Protein AF-A0A959FZQ8-F1 (afdb_monomer)

Secondary structure (DSSP, 8-state):
-HHHHHHHHHHHHHHHHTT-HHHHHHHHHHHHHHHTTS-TT-HHHHHHHHHHHHHHHHHHHHHHHHHHHHHHHHHHHHSSS---HHHHHHHHHHHHHHHHHHHHHHHHHHHSSSSS-HHHHHHHHHHHHHHHHHHHHHTTSSS-HHHHHHHHHHHHHHHHHHHHHHHHH-S-HHHHHHHHHHHHHHHHHHHHHHHHHTT--EEEEEEESGGG-EEEE-HHHHHTT--EEEESSTTSSEE--S--TTS-SS-EEEEEETTEEEEEESSS-EETTEEPPBT-EEE--TT-EEESSTT---EEEEEE----

Mean predicted aligned error: 11.28 Å

Sequence (308 aa):
GMLGGFIAWVLFAFFKFLDFQWYQDLLANIYNTRATAVIASASDQVQQLAKTLADETLLGVAFGTGISLTLSWMEERTQPRQLSWGRILLRTFMGLVISLIVFTIGFNLQYVGLLPNVFLSGLVTWLLFGIGIGFVLSFNSSIGFSRALLGGVIASVVGFCIYMLISSISLNFGLAKLISFIVLGGILGAILNTVVSSLEDFELEYISPVEFRGTNRISKWLRAGLEIFIGRQPGSTVYVKWEDEHVAPQHAKLSYVSGVVYIEALEETLIHNKMLPIGKKIALRDGDMIQLGRFSNTRMKYVERRKS

pLDDT: mean 82.6, std 11.42, range [36.53, 96.19]

Nearest PDB structures (foldseek):
  8oyy-assembly2_B  TM=3.346E-01  e=5.853E-01  synthetic construct
  7tut-assembly1_6  TM=2.984E-01  e=4.689E+00  Canis lupus
  3rqe-assembly1_A  TM=2.949E-01  e=7.889E+00  Homo sapiens

Structure (mmCIF, N/CA/C/O backbone):
data_AF-A0A959FZQ8-F1
#
_entry.id   AF-A0A959FZQ8-F1
#
loop_
_atom_site.group_PDB
_atom_site.id
_atom_site.type_symbol
_atom_site.label_atom_id
_atom_site.label_alt_id
_atom_site.label_comp_id
_atom_site.label_asym_id
_atom_site.label_entity_id
_atom_site.label_seq_id
_atom_site.pdbx_PDB_ins_code
_atom_site.Cartn_x
_atom_site.Cartn_y
_atom_site.Cartn_z
_atom_site.occupancy
_atom_site.B_iso_or_equiv
_atom_site.auth_seq_id
_atom_site.auth_comp_id
_atom_site.auth_asym_id
_atom_site.auth_atom_id
_atom_site.pdbx_PDB_model_num
ATOM 1 N N . GLY A 1 1 ? 5.263 5.944 1.477 1.00 82.19 1 GLY A N 1
ATOM 2 C CA . GLY A 1 1 ? 5.185 6.703 0.219 1.00 82.19 1 GLY A CA 1
ATOM 3 C C . GLY A 1 1 ? 6.550 7.178 -0.234 1.00 82.19 1 GLY A C 1
ATOM 4 O O . GLY A 1 1 ? 7.255 6.409 -0.871 1.00 82.19 1 GLY A O 1
ATOM 5 N N . MET A 1 2 ? 6.953 8.398 0.138 1.00 87.00 2 MET A N 1
ATOM 6 C CA . MET A 1 2 ? 8.245 8.995 -0.262 1.00 87.00 2 MET A CA 1
ATOM 7 C C . MET A 1 2 ? 9.453 8.107 0.067 1.00 87.00 2 MET A C 1
ATOM 9 O O . MET A 1 2 ? 10.302 7.894 -0.790 1.00 87.00 2 MET A O 1
ATOM 13 N N . LEU A 1 3 ? 9.477 7.507 1.266 1.00 89.88 3 LEU A N 1
ATOM 14 C CA . LEU A 1 3 ? 10.509 6.537 1.660 1.00 89.88 3 LEU A CA 1
ATOM 15 C C . LEU A 1 3 ? 10.601 5.348 0.687 1.00 89.88 3 LEU A C 1
ATOM 17 O O . LEU A 1 3 ? 11.690 4.874 0.397 1.00 89.88 3 LEU A O 1
ATOM 21 N N . GLY A 1 4 ? 9.468 4.888 0.151 1.00 89.25 4 GLY A N 1
ATOM 22 C CA . GLY A 1 4 ? 9.422 3.807 -0.835 1.00 89.25 4 GLY A CA 1
ATOM 23 C C . GLY A 1 4 ? 10.015 4.211 -2.176 1.00 89.25 4 GLY A C 1
ATOM 24 O O . GLY A 1 4 ? 10.756 3.432 -2.764 1.00 89.25 4 GLY A O 1
ATOM 25 N N . GLY A 1 5 ? 9.746 5.443 -2.619 1.00 87.38 5 GLY A N 1
ATOM 26 C CA . GLY A 1 5 ? 10.383 6.027 -3.802 1.00 87.38 5 GLY A CA 1
ATOM 27 C C . GLY A 1 5 ? 11.893 6.205 -3.626 1.00 87.38 5 GLY A C 1
ATOM 28 O O . GLY A 1 5 ? 12.658 5.910 -4.539 1.00 87.38 5 GLY A O 1
ATOM 29 N N . PHE A 1 6 ? 12.336 6.605 -2.430 1.00 89.00 6 PHE A N 1
ATOM 30 C CA . PHE A 1 6 ? 13.758 6.685 -2.094 1.00 89.00 6 PHE A CA 1
ATOM 31 C C . PHE A 1 6 ? 14.433 5.305 -2.095 1.00 89.00 6 PHE A C 1
ATOM 33 O O . PHE A 1 6 ? 15.464 5.134 -2.737 1.00 89.00 6 PHE A O 1
ATOM 40 N N . ILE A 1 7 ? 13.832 4.297 -1.451 1.00 91.62 7 ILE A N 1
ATOM 41 C CA . ILE A 1 7 ? 14.343 2.914 -1.462 1.00 91.62 7 ILE A CA 1
ATOM 42 C C . ILE A 1 7 ? 14.391 2.359 -2.888 1.00 91.62 7 ILE A C 1
ATOM 44 O O . ILE A 1 7 ? 15.380 1.735 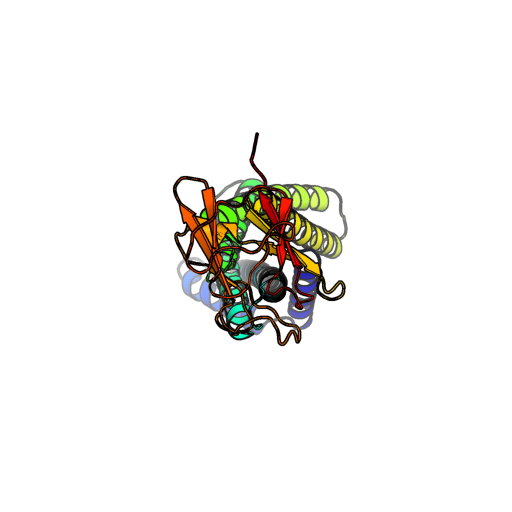-3.259 1.00 91.62 7 ILE A O 1
ATOM 48 N N . ALA A 1 8 ? 13.363 2.615 -3.703 1.00 90.00 8 ALA A N 1
ATOM 49 C CA . ALA A 1 8 ? 13.361 2.237 -5.114 1.00 90.00 8 ALA A CA 1
ATOM 50 C C . ALA A 1 8 ? 14.535 2.875 -5.871 1.00 90.00 8 ALA A C 1
ATOM 52 O O . ALA A 1 8 ? 15.220 2.198 -6.632 1.00 90.00 8 ALA A O 1
ATOM 53 N N . TRP A 1 9 ? 14.826 4.154 -5.626 1.00 87.19 9 TRP A N 1
ATOM 54 C CA . TRP A 1 9 ? 15.989 4.802 -6.226 1.00 87.19 9 TRP A CA 1
ATOM 55 C C . TRP A 1 9 ? 17.315 4.180 -5.766 1.00 87.19 9 TRP A C 1
ATOM 57 O O . TRP A 1 9 ? 18.160 3.896 -6.609 1.00 87.19 9 TRP A O 1
ATOM 67 N N . VAL A 1 10 ? 17.488 3.918 -4.464 1.00 89.94 10 VAL A N 1
ATOM 68 C CA . VAL A 1 10 ? 18.701 3.268 -3.931 1.00 89.94 10 VAL A CA 1
ATOM 69 C C . VAL A 1 10 ? 18.897 1.887 -4.559 1.00 89.94 10 VAL A C 1
ATOM 71 O O . VAL A 1 10 ? 19.999 1.567 -4.996 1.00 89.94 10 VAL A O 1
ATOM 74 N N . LEU A 1 11 ? 17.828 1.092 -4.664 1.00 91.12 11 LEU A N 1
ATOM 75 C CA . LEU A 1 11 ? 17.859 -0.217 -5.322 1.00 91.12 11 LEU A CA 1
ATOM 76 C C . LEU A 1 11 ? 18.252 -0.098 -6.797 1.00 91.12 11 LEU A C 1
ATOM 78 O O . LEU A 1 11 ? 19.107 -0.842 -7.264 1.00 91.12 11 LEU A O 1
ATOM 82 N N . PHE A 1 12 ? 17.680 0.863 -7.525 1.00 88.19 12 PHE A N 1
ATOM 83 C CA . PHE A 1 12 ? 18.026 1.086 -8.926 1.00 88.19 12 PHE A CA 1
ATOM 84 C C . PHE A 1 12 ? 19.481 1.547 -9.105 1.00 88.19 12 PHE A C 1
ATOM 86 O O . PHE A 1 12 ? 20.179 1.052 -9.987 1.00 88.19 12 PHE A O 1
ATOM 93 N N . ALA A 1 13 ? 19.964 2.457 -8.255 1.00 86.94 13 ALA A N 1
ATOM 94 C CA . ALA A 1 13 ? 21.355 2.902 -8.263 1.00 86.94 13 ALA A CA 1
ATOM 95 C C . ALA A 1 13 ? 22.315 1.741 -7.967 1.00 86.94 13 ALA A C 1
ATOM 97 O O . ALA A 1 13 ? 23.339 1.601 -8.632 1.00 86.94 13 ALA A O 1
ATOM 98 N N . PHE A 1 14 ? 21.948 0.866 -7.029 1.00 89.88 14 PHE A N 1
ATOM 99 C CA . PHE A 1 14 ? 22.689 -0.355 -6.738 1.00 89.88 14 PHE A CA 1
ATOM 100 C C . PHE A 1 14 ? 22.703 -1.317 -7.935 1.00 89.88 14 PHE A C 1
ATOM 102 O O . PHE A 1 14 ? 23.758 -1.840 -8.285 1.00 89.88 14 PHE A O 1
ATOM 109 N N . PHE A 1 15 ? 21.571 -1.491 -8.629 1.00 88.56 15 PHE A N 1
ATOM 110 C CA . PHE A 1 15 ? 21.523 -2.287 -9.858 1.00 88.56 15 PHE A CA 1
ATOM 111 C C . PHE A 1 15 ? 22.406 -1.718 -10.967 1.00 88.56 15 PHE A C 1
ATOM 113 O O . PHE A 1 15 ? 23.077 -2.466 -11.670 1.00 88.56 15 PHE A O 1
ATOM 120 N N . LYS A 1 16 ? 22.461 -0.393 -11.098 1.00 84.25 16 LYS A N 1
ATOM 121 C CA . LYS A 1 16 ? 23.367 0.267 -12.040 1.00 84.25 16 LYS A CA 1
ATOM 122 C C . LYS A 1 16 ? 24.835 0.115 -11.658 1.00 84.25 16 LYS A C 1
ATOM 124 O O . LYS A 1 16 ? 25.660 -0.064 -12.544 1.00 84.25 16 LYS A O 1
ATOM 129 N N . PHE A 1 17 ? 25.151 0.168 -10.368 1.00 87.00 17 PHE A N 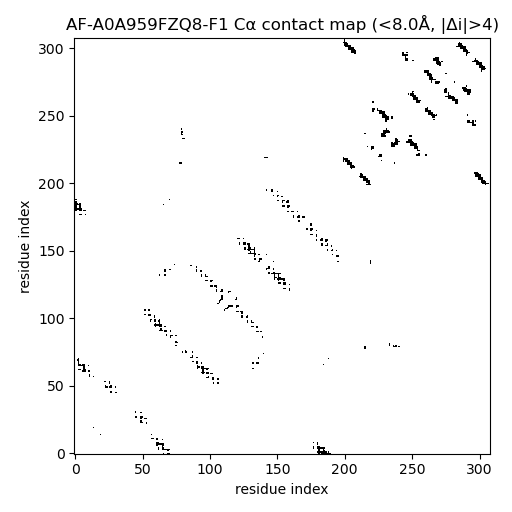1
ATOM 130 C CA . PHE A 1 17 ? 26.516 0.007 -9.875 1.00 87.00 17 PHE A CA 1
ATOM 131 C C . PHE A 1 17 ? 27.063 -1.406 -10.106 1.00 87.00 17 PHE A C 1
ATOM 133 O O . PHE A 1 17 ? 28.219 -1.557 -10.481 1.00 87.00 17 PHE A O 1
ATOM 140 N N . LEU A 1 18 ? 26.233 -2.432 -9.908 1.00 86.50 18 LEU A N 1
ATOM 141 C CA . LEU A 1 18 ? 26.630 -3.826 -10.112 1.00 86.50 18 LEU A CA 1
ATOM 142 C C . LEU A 1 18 ? 26.755 -4.234 -11.584 1.00 86.50 18 LEU A C 1
ATOM 144 O O . LEU A 1 18 ? 27.206 -5.347 -11.828 1.00 86.50 18 LEU A O 1
ATOM 148 N N . ASP A 1 19 ? 26.326 -3.375 -12.519 1.00 82.44 19 ASP A N 1
ATOM 149 C CA . ASP A 1 19 ? 26.294 -3.618 -13.965 1.00 82.44 19 ASP A CA 1
ATOM 150 C C . ASP A 1 19 ? 25.857 -5.055 -14.293 1.00 82.44 19 ASP A C 1
ATOM 152 O O . ASP A 1 19 ? 26.683 -5.910 -14.595 1.00 82.44 19 ASP A O 1
ATOM 156 N N . PHE A 1 20 ? 24.552 -5.342 -14.156 1.00 82.31 20 PHE A N 1
ATOM 157 C CA . PHE A 1 20 ? 23.935 -6.666 -14.355 1.00 82.31 20 PHE A CA 1
ATOM 158 C C . PHE A 1 20 ? 24.068 -7.174 -15.814 1.00 82.31 20 PHE A C 1
ATOM 160 O O . PHE A 1 20 ? 23.071 -7.397 -16.504 1.00 82.31 20 PHE A O 1
ATOM 167 N N . GLN A 1 21 ? 25.296 -7.374 -16.294 1.00 81.94 21 GLN A N 1
ATOM 168 C CA . GLN A 1 21 ? 25.637 -7.804 -17.649 1.00 81.94 21 GLN A CA 1
ATOM 169 C C . GLN A 1 21 ? 25.000 -9.151 -17.961 1.00 81.94 21 GLN A C 1
ATOM 171 O O . GLN A 1 21 ? 24.337 -9.283 -18.978 1.00 81.94 21 GLN A O 1
ATOM 176 N N . TRP A 1 22 ? 25.036 -10.096 -17.017 1.00 85.00 22 TRP A N 1
ATOM 177 C CA . TRP A 1 22 ? 24.377 -11.396 -17.172 1.00 85.00 22 TRP A CA 1
ATOM 178 C C . TRP A 1 22 ? 22.877 -11.280 -17.495 1.00 85.00 22 TRP A C 1
ATOM 180 O O . TRP A 1 22 ? 22.332 -12.111 -18.219 1.00 85.00 22 TRP A O 1
ATOM 190 N N . TYR A 1 23 ? 22.193 -10.260 -16.966 1.00 85.88 23 TYR A N 1
ATOM 191 C CA . TYR A 1 23 ? 20.770 -10.034 -17.217 1.00 85.88 23 TYR A CA 1
ATOM 192 C C . TYR A 1 23 ? 20.547 -9.384 -18.586 1.00 85.88 23 TYR A C 1
ATOM 194 O O . TYR A 1 23 ? 19.624 -9.766 -19.307 1.00 85.88 23 TYR A O 1
ATOM 202 N N . GLN A 1 24 ? 21.423 -8.451 -18.972 1.00 81.81 24 GLN A N 1
ATOM 203 C CA . GLN A 1 24 ? 21.439 -7.867 -20.316 1.00 81.81 24 GLN A CA 1
ATOM 204 C C . GLN A 1 24 ? 21.694 -8.948 -21.378 1.00 81.81 24 GLN A C 1
ATOM 206 O O . GLN A 1 24 ? 20.947 -9.026 -22.350 1.00 81.81 24 GLN A O 1
ATOM 211 N N . ASP A 1 25 ? 22.667 -9.831 -21.148 1.00 82.50 25 ASP A N 1
ATOM 212 C CA . ASP A 1 25 ? 23.019 -10.947 -22.030 1.00 82.50 25 ASP A CA 1
ATOM 213 C C . ASP A 1 25 ? 21.886 -11.970 -22.130 1.00 82.50 25 ASP A C 1
ATOM 215 O O . ASP A 1 25 ? 21.559 -12.444 -23.218 1.00 82.50 25 ASP A O 1
ATOM 219 N N . LEU A 1 26 ? 21.231 -12.287 -21.009 1.00 85.12 26 LEU A N 1
ATOM 220 C CA . LEU A 1 26 ? 20.060 -13.161 -20.993 1.00 85.12 26 LEU A CA 1
ATOM 221 C C . LEU A 1 26 ? 18.935 -12.589 -21.863 1.00 85.12 26 LEU A C 1
ATOM 223 O O . LEU A 1 26 ? 18.374 -13.307 -22.693 1.00 85.12 26 LEU A O 1
ATOM 227 N N . LEU A 1 27 ? 18.616 -11.301 -21.710 1.00 83.75 27 LEU A N 1
ATOM 228 C CA . LEU A 1 27 ? 17.590 -10.644 -22.519 1.00 83.75 27 LEU A CA 1
ATOM 229 C C . LEU A 1 27 ? 18.003 -10.557 -23.993 1.00 83.75 27 LEU A C 1
ATOM 231 O O . LEU A 1 27 ? 17.189 -10.857 -24.868 1.00 83.75 27 LEU A O 1
ATOM 235 N N . ALA A 1 28 ? 19.264 -10.225 -24.276 1.00 78.31 28 ALA A N 1
ATOM 236 C CA . ALA A 1 28 ? 19.806 -10.205 -25.631 1.00 78.31 28 ALA A CA 1
ATOM 237 C C . ALA A 1 28 ? 19.686 -11.580 -26.296 1.00 78.31 28 ALA A C 1
ATOM 239 O O . ALA A 1 28 ? 19.254 -11.668 -27.441 1.00 78.31 28 ALA A O 1
ATOM 240 N N . ASN A 1 29 ? 19.969 -12.663 -25.570 1.00 79.75 29 ASN A N 1
ATOM 241 C CA . ASN A 1 29 ? 19.821 -14.029 -26.066 1.00 79.75 29 ASN A CA 1
ATOM 242 C C . ASN A 1 29 ? 18.358 -14.390 -26.360 1.00 79.75 29 ASN A C 1
ATOM 244 O O . ASN A 1 29 ? 18.081 -15.000 -27.394 1.00 79.75 29 ASN A O 1
ATOM 248 N N . ILE A 1 30 ? 17.406 -13.977 -25.516 1.00 78.50 30 ILE A N 1
ATOM 249 C CA . ILE A 1 30 ? 15.969 -14.196 -25.761 1.00 78.50 30 ILE A CA 1
ATOM 250 C C . ILE A 1 30 ? 15.515 -13.487 -27.045 1.00 78.50 30 ILE A C 1
ATOM 252 O O . ILE A 1 30 ? 14.778 -14.075 -27.841 1.00 78.50 30 ILE A O 1
ATOM 256 N N . TYR A 1 31 ? 15.960 -12.248 -27.271 1.00 70.12 31 TYR A N 1
ATOM 257 C CA . TYR A 1 31 ? 15.605 -11.493 -28.476 1.00 70.12 31 TYR A CA 1
ATOM 258 C C . TYR A 1 31 ? 16.357 -11.980 -29.720 1.00 70.12 31 TYR A C 1
ATOM 260 O O . TYR A 1 31 ? 15.731 -12.134 -30.765 1.00 70.12 31 TYR A O 1
ATOM 268 N N . ASN A 1 32 ? 17.643 -12.326 -29.614 1.00 65.69 32 ASN A N 1
ATOM 269 C CA . ASN A 1 32 ? 18.431 -12.903 -30.709 1.00 65.69 32 ASN A CA 1
ATOM 270 C C . ASN A 1 32 ? 17.869 -14.253 -31.175 1.00 65.69 32 ASN A C 1
ATOM 272 O O . ASN A 1 32 ? 17.774 -14.494 -32.374 1.00 65.69 32 ASN A O 1
ATOM 276 N N . THR A 1 33 ? 17.413 -15.102 -30.247 1.00 60.31 33 THR A N 1
ATOM 277 C CA . THR A 1 33 ? 16.770 -16.389 -30.581 1.00 60.31 33 THR A CA 1
ATOM 278 C C . THR A 1 33 ? 15.454 -16.196 -31.345 1.00 60.31 33 THR A C 1
ATOM 280 O O . THR A 1 33 ? 15.044 -17.076 -32.096 1.00 60.31 33 THR A O 1
ATOM 283 N N . ARG A 1 34 ? 14.787 -15.043 -31.187 1.00 55.22 34 ARG A N 1
ATOM 284 C CA . ARG A 1 34 ? 13.595 -14.664 -31.967 1.00 55.22 34 ARG A CA 1
ATOM 285 C C . ARG A 1 34 ? 13.936 -13.898 -33.254 1.00 55.22 34 ARG A C 1
ATOM 287 O O . ARG A 1 34 ? 13.130 -13.897 -34.179 1.00 55.22 34 ARG A O 1
ATOM 294 N N . ALA A 1 35 ? 15.109 -13.267 -33.322 1.00 51.03 35 ALA A N 1
ATOM 295 C CA . ALA A 1 35 ? 15.584 -12.466 -34.452 1.00 51.03 35 ALA A CA 1
ATOM 296 C C . ALA A 1 35 ? 16.317 -13.279 -35.538 1.00 51.03 35 ALA A C 1
ATOM 298 O O . ALA A 1 35 ? 16.580 -12.751 -36.617 1.00 51.03 35 ALA A O 1
ATOM 299 N N . THR A 1 36 ? 16.565 -14.578 -35.330 1.00 46.75 36 THR A N 1
ATOM 300 C CA . THR A 1 36 ? 17.115 -15.503 -36.346 1.00 46.75 36 THR A CA 1
ATOM 301 C C . THR A 1 36 ? 16.218 -15.720 -37.574 1.00 46.75 36 THR A C 1
ATOM 303 O O . THR A 1 36 ? 16.573 -16.498 -38.454 1.00 46.75 36 THR A O 1
ATOM 306 N N . ALA A 1 37 ? 15.104 -14.993 -37.701 1.00 46.84 37 ALA A N 1
ATOM 307 C CA . ALA A 1 37 ? 14.311 -14.943 -38.925 1.00 46.84 37 ALA A CA 1
ATOM 308 C C . ALA A 1 37 ? 14.608 -13.729 -39.837 1.00 46.84 37 ALA A C 1
ATOM 310 O O . ALA A 1 37 ? 14.229 -13.786 -41.004 1.00 46.84 37 ALA A O 1
ATOM 311 N N . VAL A 1 38 ? 15.253 -12.637 -39.380 1.00 47.97 38 VAL A N 1
ATOM 312 C CA . VAL A 1 38 ? 15.344 -11.397 -40.192 1.00 47.97 38 VAL A CA 1
ATOM 313 C C . VAL A 1 38 ? 16.628 -10.571 -39.937 1.00 47.97 38 VAL A C 1
ATOM 315 O O . VAL A 1 38 ? 16.577 -9.496 -39.371 1.00 47.97 38 VAL A O 1
ATOM 318 N N . ILE A 1 39 ? 17.759 -10.973 -40.531 1.00 47.53 39 ILE A N 1
ATOM 319 C CA . ILE A 1 39 ? 18.908 -10.096 -40.891 1.00 47.53 39 ILE A CA 1
ATOM 320 C C . ILE A 1 39 ? 20.048 -9.948 -39.847 1.00 47.53 39 ILE A C 1
ATOM 322 O O . ILE A 1 39 ? 19.925 -9.360 -38.776 1.00 47.53 39 ILE A O 1
ATOM 326 N N . ALA A 1 40 ? 21.240 -10.395 -40.264 1.00 47.09 40 ALA A N 1
ATOM 327 C CA . ALA A 1 40 ? 22.528 -10.370 -39.558 1.00 47.09 40 ALA A CA 1
ATOM 328 C C . ALA A 1 40 ? 23.225 -8.986 -39.475 1.00 47.09 40 ALA A C 1
ATOM 330 O O . ALA A 1 40 ? 24.387 -8.908 -39.093 1.00 47.09 40 ALA A O 1
ATOM 331 N N . SER A 1 41 ? 22.536 -7.890 -39.808 1.00 47.53 41 SER A N 1
ATOM 332 C CA . SER A 1 41 ? 23.045 -6.508 -39.702 1.00 47.53 41 SER A CA 1
ATOM 333 C C . SER A 1 41 ? 22.450 -5.731 -38.517 1.00 47.53 41 SER A C 1
ATOM 335 O O . SER A 1 41 ? 22.616 -4.518 -38.433 1.00 47.53 41 SER A O 1
ATOM 337 N N . ALA A 1 42 ? 21.737 -6.416 -37.616 1.00 55.38 42 ALA A N 1
ATOM 338 C CA . ALA A 1 42 ? 21.010 -5.825 -36.492 1.00 55.38 42 ALA A CA 1
ATOM 339 C C . ALA A 1 42 ? 21.677 -6.039 -35.115 1.00 55.38 42 ALA A C 1
ATOM 341 O O . ALA A 1 42 ? 21.087 -5.658 -34.106 1.00 55.38 42 ALA A O 1
ATOM 342 N N . SER A 1 43 ? 22.881 -6.627 -35.030 1.00 60.34 43 SER A N 1
ATOM 343 C CA . SER A 1 43 ? 23.506 -7.012 -33.745 1.00 60.34 43 SER A CA 1
ATOM 344 C C . SER A 1 43 ? 23.612 -5.855 -32.747 1.00 60.34 43 SER A C 1
ATOM 346 O O . SER A 1 43 ? 23.251 -6.015 -31.581 1.00 60.34 43 SER A O 1
ATOM 348 N N . ASP A 1 44 ? 24.028 -4.677 -33.214 1.00 67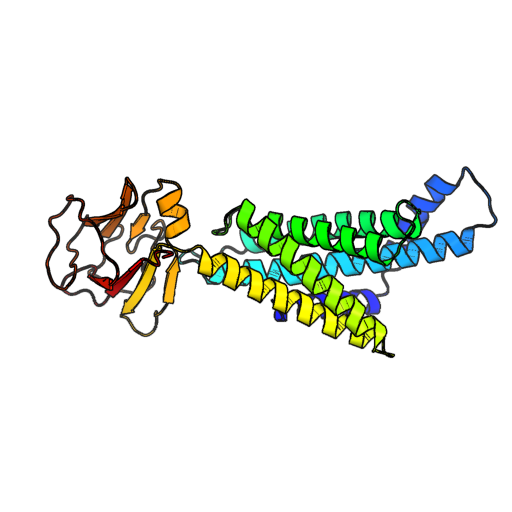.25 44 ASP A N 1
ATOM 349 C CA . ASP A 1 44 ? 24.248 -3.505 -32.359 1.00 67.25 44 ASP A CA 1
ATOM 350 C C . ASP A 1 44 ? 22.923 -2.878 -31.906 1.00 67.25 44 ASP A C 1
ATOM 352 O O . ASP A 1 44 ? 22.782 -2.453 -30.759 1.00 67.25 44 ASP A O 1
ATOM 356 N N . GLN A 1 45 ? 21.910 -2.877 -32.779 1.00 71.50 45 GLN A N 1
ATOM 357 C CA . GLN A 1 45 ? 20.561 -2.419 -32.436 1.00 71.50 45 GLN A CA 1
ATOM 358 C C . GLN A 1 45 ? 19.883 -3.368 -31.443 1.00 71.50 45 GLN A C 1
ATOM 360 O O . GLN A 1 45 ? 19.239 -2.908 -30.500 1.00 71.50 45 GLN A O 1
ATOM 365 N N . VAL A 1 46 ? 20.062 -4.684 -31.602 1.00 72.19 46 VAL A N 1
ATOM 366 C CA . VAL A 1 46 ? 19.524 -5.680 -30.666 1.00 72.19 46 VAL A CA 1
ATOM 367 C C . VAL A 1 46 ? 20.197 -5.564 -29.299 1.00 72.19 46 VAL A C 1
ATOM 369 O O . VAL A 1 46 ? 19.502 -5.611 -28.286 1.00 72.19 46 VAL A O 1
ATOM 372 N N . GLN A 1 47 ? 21.511 -5.329 -29.243 1.00 74.31 47 GLN A N 1
ATOM 373 C CA . GLN A 1 47 ? 22.206 -5.071 -27.976 1.00 74.31 47 GLN A CA 1
ATOM 374 C C . GLN A 1 47 ? 21.727 -3.783 -27.296 1.00 74.31 47 GLN A C 1
ATOM 376 O O . GLN A 1 47 ? 21.491 -3.781 -26.086 1.00 74.31 47 GLN A O 1
ATOM 381 N N . GLN A 1 48 ? 21.525 -2.698 -28.050 1.00 79.38 48 GLN A N 1
ATOM 382 C CA . GLN A 1 48 ? 20.980 -1.455 -27.494 1.00 79.38 48 GLN A CA 1
ATOM 383 C C . GLN A 1 48 ? 19.558 -1.648 -26.950 1.00 79.38 48 GLN A C 1
ATOM 385 O O . GLN A 1 48 ? 19.277 -1.235 -25.827 1.00 79.38 48 GLN A O 1
ATOM 390 N N . LEU A 1 49 ? 18.685 -2.338 -27.690 1.00 81.44 49 LEU A N 1
ATOM 391 C CA . LEU A 1 49 ? 17.325 -2.654 -27.245 1.00 81.44 49 LEU A CA 1
ATOM 392 C C . LEU A 1 49 ? 17.315 -3.560 -26.009 1.00 81.44 49 LEU A C 1
ATOM 394 O O . LEU A 1 49 ? 16.551 -3.307 -25.079 1.00 81.44 49 LEU A O 1
ATOM 398 N N . ALA A 1 50 ? 18.178 -4.578 -25.964 1.00 82.00 50 ALA A N 1
ATOM 399 C CA . ALA A 1 50 ? 18.312 -5.465 -24.811 1.00 82.00 50 ALA A CA 1
ATOM 400 C C . ALA A 1 50 ? 18.777 -4.704 -23.563 1.00 82.00 50 ALA A C 1
ATOM 402 O O . ALA A 1 50 ? 18.223 -4.897 -22.481 1.00 82.00 50 ALA A O 1
ATOM 403 N N . LYS A 1 51 ? 19.732 -3.779 -23.718 1.00 83.69 51 LYS A N 1
ATOM 404 C CA . LYS A 1 51 ? 20.187 -2.902 -22.636 1.00 83.69 51 LYS A CA 1
ATOM 405 C C . LYS A 1 51 ? 19.079 -1.968 -22.151 1.00 83.69 51 LYS A C 1
ATOM 407 O O . LYS A 1 51 ? 18.883 -1.832 -20.946 1.00 83.69 51 LYS A O 1
ATOM 412 N N . THR A 1 52 ? 18.318 -1.360 -23.061 1.00 85.06 52 THR A N 1
ATOM 413 C CA . THR A 1 52 ? 17.172 -0.516 -22.693 1.00 85.06 52 THR A CA 1
ATOM 414 C C . THR A 1 52 ? 16.087 -1.321 -21.978 1.00 85.06 52 THR A C 1
ATOM 416 O O . THR A 1 52 ? 15.577 -0.875 -20.954 1.00 85.06 52 THR A O 1
ATOM 419 N N . LEU A 1 53 ? 15.768 -2.528 -22.449 1.00 88.00 53 LEU A N 1
ATOM 420 C CA . LEU A 1 53 ? 14.814 -3.410 -21.777 1.00 88.00 53 LEU A CA 1
ATOM 421 C C . LEU A 1 53 ? 15.301 -3.818 -20.381 1.00 88.00 53 LEU A C 1
ATOM 423 O O . LEU A 1 53 ? 14.516 -3.819 -19.430 1.00 88.00 53 LEU A O 1
ATOM 427 N N . ALA A 1 54 ? 16.584 -4.155 -20.244 1.00 88.06 54 ALA A N 1
ATOM 428 C CA . ALA A 1 54 ? 17.181 -4.474 -18.954 1.00 88.06 54 ALA A CA 1
ATOM 429 C C . ALA A 1 54 ? 17.042 -3.291 -17.987 1.00 88.06 54 ALA A C 1
ATOM 431 O O . ALA A 1 54 ? 16.595 -3.463 -16.856 1.00 88.06 54 ALA A O 1
ATOM 432 N N . ASP A 1 55 ? 17.339 -2.080 -18.455 1.00 86.88 55 ASP A N 1
ATOM 433 C CA . ASP A 1 55 ? 17.234 -0.859 -17.663 1.00 86.88 55 ASP A CA 1
ATOM 434 C C . ASP A 1 55 ? 15.799 -0.558 -17.218 1.00 86.88 55 ASP A C 1
ATOM 436 O O . ASP A 1 55 ? 15.577 -0.259 -16.044 1.00 86.88 55 ASP A O 1
ATOM 440 N N . GLU A 1 56 ? 14.828 -0.665 -18.127 1.00 87.12 56 GLU A N 1
ATOM 441 C CA . GLU A 1 56 ? 13.412 -0.426 -17.828 1.00 87.12 56 GLU A CA 1
ATOM 442 C C . GLU A 1 56 ? 12.840 -1.489 -16.880 1.00 87.12 56 GLU A C 1
ATOM 444 O O . GLU A 1 56 ? 12.116 -1.169 -15.937 1.00 87.12 56 GLU A O 1
ATOM 449 N N . THR A 1 57 ? 13.202 -2.761 -17.058 1.00 91.56 57 THR A N 1
ATOM 450 C CA . THR A 1 57 ? 12.731 -3.842 -16.176 1.00 91.56 57 THR A CA 1
ATOM 451 C C . THR A 1 57 ? 13.383 -3.797 -14.795 1.00 91.56 57 THR A C 1
ATOM 453 O O . THR A 1 57 ? 12.684 -3.988 -13.800 1.00 91.56 57 THR A O 1
ATOM 456 N N . LEU A 1 58 ? 14.677 -3.470 -14.692 1.00 91.06 58 LEU A N 1
ATOM 457 C CA . LEU A 1 58 ? 15.356 -3.251 -13.407 1.00 91.06 58 LEU A CA 1
ATOM 458 C C . LEU A 1 58 ? 14.791 -2.035 -12.670 1.00 91.06 58 LEU A C 1
ATOM 460 O O . LEU A 1 58 ? 14.614 -2.077 -11.450 1.00 91.06 58 LEU A O 1
ATOM 464 N N . LEU A 1 59 ? 14.463 -0.970 -13.405 1.00 88.69 59 LEU A N 1
ATOM 465 C CA . LEU A 1 59 ? 13.746 0.181 -12.867 1.00 88.69 59 LEU A CA 1
ATOM 466 C C . LEU A 1 59 ? 12.386 -0.263 -12.321 1.00 88.69 59 LEU A C 1
ATOM 468 O O . LEU A 1 59 ? 12.096 -0.021 -11.149 1.00 88.69 59 LEU A O 1
ATOM 472 N N . GLY A 1 60 ? 11.597 -0.993 -13.111 1.00 90.56 60 GLY A N 1
ATOM 473 C CA . GLY A 1 60 ? 10.318 -1.555 -12.681 1.00 90.56 60 GLY A CA 1
ATOM 474 C C . GLY A 1 60 ? 10.433 -2.397 -11.411 1.00 90.56 60 GLY A C 1
ATOM 475 O O . GLY A 1 60 ? 9.687 -2.181 -10.453 1.00 90.56 60 GLY A O 1
ATOM 476 N N . VAL A 1 61 ? 11.394 -3.320 -11.347 1.00 92.88 61 VAL A N 1
ATOM 477 C CA . VAL A 1 61 ? 11.672 -4.154 -10.163 1.00 92.88 61 VAL A CA 1
ATOM 478 C C . VAL A 1 61 ? 11.979 -3.296 -8.939 1.00 92.88 61 VAL A C 1
ATOM 480 O O . VAL A 1 61 ? 11.404 -3.525 -7.871 1.00 92.88 61 VAL A O 1
ATOM 483 N N . ALA A 1 62 ? 12.828 -2.278 -9.084 1.00 91.81 62 ALA A N 1
ATOM 484 C CA . ALA A 1 62 ? 13.169 -1.379 -7.991 1.00 91.81 62 ALA A CA 1
ATOM 485 C C . ALA A 1 62 ? 11.935 -0.606 -7.481 1.00 91.81 62 ALA A C 1
ATOM 487 O O . ALA A 1 62 ? 11.711 -0.542 -6.268 1.00 91.81 62 ALA A O 1
ATOM 488 N N . PHE A 1 63 ? 11.080 -0.111 -8.389 1.00 87.69 63 PHE A N 1
ATOM 489 C CA . PHE A 1 63 ? 9.811 0.555 -8.056 1.00 87.69 63 PHE A CA 1
ATOM 490 C C . PHE A 1 63 ? 8.836 -0.351 -7.326 1.00 87.69 63 PHE A C 1
ATOM 492 O O . PHE A 1 63 ? 8.375 -0.018 -6.230 1.00 87.69 63 PHE A O 1
ATOM 499 N N . GLY A 1 64 ? 8.529 -1.495 -7.937 1.00 91.69 64 GLY A N 1
ATOM 500 C CA . GLY A 1 64 ? 7.597 -2.474 -7.393 1.00 91.69 64 GLY A CA 1
ATOM 501 C C . GLY A 1 64 ? 8.014 -2.913 -5.998 1.00 91.69 64 GLY A C 1
ATOM 502 O O . GLY A 1 64 ? 7.188 -2.924 -5.086 1.00 91.69 64 GLY A O 1
ATOM 503 N N . THR A 1 65 ? 9.310 -3.163 -5.805 1.00 93.88 65 THR A N 1
ATOM 504 C CA . THR A 1 65 ? 9.875 -3.580 -4.520 1.00 93.88 65 THR A CA 1
ATOM 505 C C . THR A 1 65 ? 9.822 -2.457 -3.485 1.00 93.88 65 THR A C 1
ATOM 507 O O . THR A 1 65 ? 9.242 -2.648 -2.417 1.00 93.88 65 THR A O 1
ATOM 510 N N . GLY A 1 66 ? 10.379 -1.275 -3.777 1.00 92.44 66 GLY A N 1
ATOM 511 C CA . GLY A 1 66 ? 10.492 -0.182 -2.802 1.00 92.44 66 GLY A CA 1
ATOM 512 C C . GLY A 1 66 ? 9.136 0.357 -2.336 1.00 92.44 66 GLY A C 1
ATOM 513 O O . GLY A 1 66 ? 8.898 0.540 -1.134 1.00 92.44 66 GLY A O 1
ATOM 514 N N . ILE A 1 67 ? 8.204 0.554 -3.271 1.00 89.00 67 ILE A N 1
ATOM 515 C CA . ILE A 1 67 ? 6.851 1.025 -2.954 1.00 89.00 67 ILE A CA 1
ATOM 516 C C . ILE A 1 67 ? 6.075 -0.049 -2.189 1.00 89.00 67 ILE A C 1
ATOM 518 O O . ILE A 1 67 ? 5.544 0.240 -1.114 1.00 89.00 67 ILE A O 1
ATOM 522 N N . SER A 1 68 ? 6.040 -1.288 -2.689 1.00 91.75 68 SER A N 1
ATOM 523 C CA . SER A 1 68 ? 5.251 -2.352 -2.053 1.00 91.75 68 SER A CA 1
ATOM 524 C C . SER A 1 68 ? 5.788 -2.709 -0.672 1.00 91.75 68 SER A C 1
ATOM 526 O O . SER A 1 68 ? 4.992 -2.921 0.239 1.00 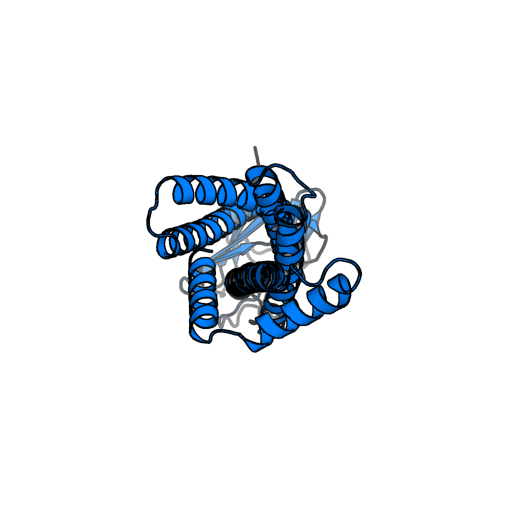91.75 68 SER A O 1
ATOM 528 N N . LEU A 1 69 ? 7.112 -2.711 -0.478 1.00 93.38 69 LEU A N 1
ATOM 529 C CA . LEU A 1 69 ? 7.741 -2.935 0.824 1.00 93.38 69 LEU A CA 1
ATOM 530 C C . LEU A 1 69 ? 7.321 -1.881 1.844 1.00 93.38 69 LEU A C 1
ATOM 532 O O . LEU A 1 69 ? 6.819 -2.223 2.912 1.00 93.38 69 LEU A O 1
ATOM 536 N N . THR A 1 70 ? 7.495 -0.600 1.517 1.00 91.12 70 THR A N 1
ATOM 537 C CA . THR A 1 70 ? 7.220 0.470 2.485 1.00 91.12 70 THR A CA 1
ATOM 538 C C . THR A 1 70 ? 5.742 0.612 2.805 1.00 91.12 70 THR A C 1
ATOM 540 O O . THR A 1 70 ? 5.393 0.823 3.966 1.00 91.12 70 THR A O 1
ATOM 543 N N . LEU A 1 71 ? 4.865 0.477 1.808 1.00 86.81 71 LEU A N 1
ATOM 544 C CA . LEU A 1 71 ? 3.425 0.536 2.034 1.00 86.81 71 LEU A CA 1
ATOM 545 C C . LEU A 1 71 ? 2.926 -0.692 2.800 1.00 86.81 71 LEU A C 1
ATOM 547 O O . LEU A 1 71 ? 2.140 -0.538 3.728 1.00 86.81 71 LEU A O 1
ATOM 551 N N . SER A 1 72 ? 3.425 -1.892 2.489 1.00 88.06 72 SER A N 1
ATOM 552 C CA . SER A 1 72 ? 3.039 -3.106 3.221 1.00 88.06 72 SER A CA 1
ATOM 553 C C . SER A 1 72 ? 3.539 -3.095 4.660 1.00 88.06 72 SER A C 1
ATOM 555 O O . SER A 1 72 ? 2.806 -3.497 5.558 1.00 88.06 72 SER A O 1
ATOM 557 N N . TRP A 1 73 ? 4.758 -2.604 4.894 1.00 87.75 73 TRP A N 1
ATOM 558 C CA . TRP A 1 73 ? 5.303 -2.444 6.239 1.00 87.75 73 TRP A CA 1
ATOM 559 C C . TRP A 1 73 ? 4.488 -1.449 7.073 1.00 87.75 73 TRP A C 1
ATOM 561 O O . TRP A 1 73 ? 4.154 -1.742 8.222 1.00 87.75 73 TRP A O 1
ATOM 571 N N . MET A 1 74 ? 4.124 -0.305 6.486 1.00 83.81 74 MET A N 1
ATOM 572 C CA . MET A 1 74 ? 3.303 0.704 7.15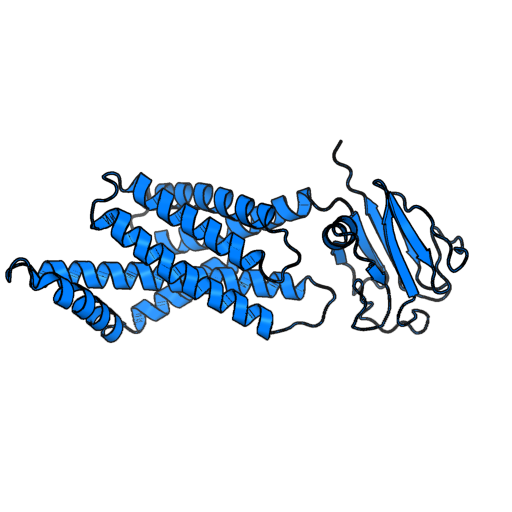9 1.00 83.81 74 MET A CA 1
ATOM 573 C C . MET A 1 74 ? 1.892 0.187 7.469 1.00 83.81 74 MET A C 1
ATOM 575 O O . MET A 1 74 ? 1.403 0.363 8.584 1.00 83.81 74 MET A O 1
ATOM 579 N N . GLU A 1 75 ? 1.250 -0.482 6.509 1.00 79.81 75 GLU A N 1
ATOM 580 C CA . GLU A 1 75 ? -0.071 -1.093 6.695 1.00 79.81 75 GLU A CA 1
ATOM 581 C C . GLU A 1 75 ? -0.050 -2.094 7.860 1.00 79.81 75 GLU A C 1
ATOM 583 O O . GLU A 1 75 ? -0.891 -2.037 8.753 1.00 79.81 75 GLU A O 1
ATOM 588 N N . GLU A 1 76 ? 0.953 -2.975 7.897 1.00 81.50 76 GLU A N 1
ATOM 589 C CA . GLU A 1 76 ? 1.074 -4.003 8.933 1.00 81.50 76 GLU A CA 1
ATOM 590 C C . GLU A 1 76 ? 1.339 -3.397 10.323 1.00 81.50 76 GLU A C 1
ATOM 592 O O . GLU A 1 76 ? 0.789 -3.865 11.317 1.00 81.50 76 GLU A O 1
ATOM 597 N N . ARG A 1 77 ? 2.131 -2.318 10.398 1.00 78.56 77 ARG A N 1
ATOM 598 C CA . ARG A 1 77 ? 2.369 -1.556 11.639 1.00 78.56 77 ARG A CA 1
ATOM 599 C C . ARG A 1 77 ? 1.123 -0.835 12.148 1.00 78.56 77 ARG A C 1
ATOM 601 O O . ARG A 1 77 ? 0.998 -0.641 13.355 1.00 78.56 77 ARG A O 1
ATOM 608 N N . THR A 1 78 ? 0.230 -0.440 11.245 1.00 68.25 78 THR A N 1
ATOM 609 C CA . THR A 1 78 ? -1.006 0.281 11.583 1.00 68.25 78 THR A CA 1
ATOM 610 C C . THR A 1 78 ? -2.074 -0.665 12.140 1.00 68.25 78 THR A C 1
ATOM 612 O O . THR A 1 78 ? -2.950 -0.241 12.891 1.00 68.25 78 THR A O 1
ATOM 615 N N . GLN A 1 79 ? -2.004 -1.962 11.828 1.00 65.19 79 GLN A N 1
ATOM 616 C CA . GLN A 1 79 ? -2.974 -2.929 12.329 1.00 65.19 79 GLN A CA 1
ATOM 617 C C . GLN A 1 79 ? -2.750 -3.266 13.821 1.00 65.19 79 GLN A C 1
ATOM 619 O O . GLN A 1 79 ? -1.619 -3.380 14.304 1.00 65.19 79 GLN A O 1
ATOM 624 N N . PRO A 1 80 ? -3.833 -3.512 14.582 1.00 53.62 80 PRO A N 1
ATOM 625 C CA . PRO A 1 80 ? -3.747 -3.954 15.977 1.00 53.62 80 PRO A CA 1
ATOM 626 C C . PRO A 1 80 ? -3.209 -5.391 16.118 1.00 53.62 80 PRO A C 1
ATOM 628 O O . PRO A 1 80 ? -2.885 -5.814 17.223 1.00 53.62 80 PRO A O 1
ATOM 631 N N . ARG A 1 81 ? -3.072 -6.133 15.013 1.00 60.81 81 ARG A N 1
ATOM 632 C CA . ARG A 1 81 ? -2.546 -7.504 14.974 1.00 60.81 81 ARG A CA 1
ATOM 633 C C . ARG A 1 81 ? -1.028 -7.559 15.184 1.00 60.81 81 ARG A C 1
ATOM 635 O O . ARG A 1 81 ? -0.335 -6.543 15.138 1.00 60.81 81 ARG A O 1
ATOM 642 N N . GLN A 1 82 ? -0.511 -8.765 15.421 1.00 66.75 82 GLN A N 1
ATOM 643 C CA . GLN A 1 82 ? 0.930 -9.015 15.429 1.00 66.75 82 GLN A CA 1
ATOM 644 C C . GLN A 1 82 ? 1.516 -8.791 14.031 1.00 66.75 82 GLN A C 1
ATOM 646 O O . GLN A 1 82 ? 0.925 -9.194 13.027 1.00 66.75 82 GLN A O 1
ATOM 651 N N . LEU A 1 83 ? 2.691 -8.161 13.987 1.00 78.19 83 LEU A N 1
ATOM 652 C CA . LEU A 1 83 ? 3.407 -7.887 12.748 1.00 78.19 83 LEU A CA 1
ATOM 653 C C . LEU A 1 83 ? 3.825 -9.208 12.104 1.00 78.19 83 LEU A C 1
ATOM 655 O O . LEU A 1 83 ? 4.656 -9.930 12.652 1.00 78.19 83 LEU A O 1
ATOM 659 N N . SER A 1 84 ? 3.275 -9.519 10.929 1.00 82.69 84 SER A N 1
ATOM 660 C CA . SER A 1 84 ? 3.696 -10.699 10.176 1.00 82.69 84 SER A CA 1
ATOM 661 C C . SER A 1 84 ? 4.618 -10.310 9.019 1.00 82.69 84 SER A C 1
ATOM 663 O O . SER A 1 84 ? 4.202 -9.717 8.020 1.00 82.69 84 SER A O 1
ATOM 665 N N . TRP A 1 85 ? 5.887 -10.695 9.128 1.00 87.12 85 TRP A N 1
ATOM 666 C CA . TRP A 1 85 ? 6.867 -10.501 8.057 1.00 87.12 85 TRP A CA 1
ATOM 667 C C . TRP A 1 85 ? 6.495 -11.256 6.778 1.00 87.12 85 TRP A C 1
ATOM 669 O O . TRP A 1 85 ? 6.729 -10.747 5.687 1.00 87.12 85 TRP A O 1
ATOM 679 N N . GLY A 1 86 ? 5.839 -12.417 6.896 1.00 88.44 86 GLY A N 1
ATOM 680 C CA . GLY A 1 86 ? 5.396 -13.206 5.744 1.00 88.44 86 GLY A CA 1
ATOM 681 C C . GLY A 1 86 ? 4.437 -12.450 4.819 1.00 88.44 86 GLY A C 1
ATOM 682 O O . GLY A 1 86 ? 4.610 -12.488 3.605 1.00 88.44 86 GLY A O 1
ATOM 683 N N . ARG A 1 87 ? 3.468 -11.696 5.366 1.00 86.06 87 ARG A N 1
ATOM 684 C CA . ARG A 1 87 ? 2.547 -10.887 4.543 1.00 86.06 87 ARG A CA 1
ATOM 685 C C . ARG A 1 87 ? 3.258 -9.718 3.866 1.00 86.06 87 ARG A C 1
ATOM 687 O O . ARG A 1 87 ? 2.965 -9.431 2.707 1.00 86.06 87 ARG A O 1
ATOM 694 N N . ILE A 1 88 ? 4.198 -9.076 4.565 1.00 91.69 88 ILE A N 1
ATOM 695 C CA . ILE A 1 88 ? 5.007 -7.986 4.006 1.00 91.69 88 ILE A CA 1
ATOM 696 C C . ILE A 1 88 ? 5.841 -8.519 2.836 1.00 91.69 88 ILE A C 1
ATOM 698 O O . ILE A 1 88 ? 5.729 -7.999 1.730 1.00 91.69 88 ILE A O 1
ATOM 702 N N . LEU A 1 89 ? 6.605 -9.593 3.058 1.00 93.56 89 LEU A N 1
ATOM 703 C CA . LEU A 1 89 ? 7.455 -10.203 2.035 1.00 93.56 89 LEU A CA 1
ATOM 704 C C . LEU A 1 89 ? 6.649 -10.693 0.832 1.00 93.56 89 LEU A C 1
ATOM 706 O O . LEU A 1 89 ? 7.052 -10.447 -0.301 1.00 93.56 89 LEU A O 1
ATOM 710 N N . LEU A 1 90 ? 5.491 -11.319 1.059 1.00 92.94 90 LEU A N 1
ATOM 711 C CA . LEU A 1 90 ? 4.624 -11.780 -0.023 1.00 92.94 90 LEU A CA 1
ATOM 712 C C . LEU A 1 90 ? 4.140 -10.616 -0.897 1.00 92.94 90 LEU A C 1
ATOM 714 O O . LEU A 1 90 ? 4.232 -10.697 -2.118 1.00 92.94 90 LEU A O 1
ATOM 718 N N . ARG A 1 91 ? 3.669 -9.514 -0.300 1.00 92.19 91 ARG A N 1
ATOM 719 C CA . ARG A 1 91 ? 3.241 -8.333 -1.068 1.00 92.19 91 ARG A CA 1
ATOM 720 C C . ARG A 1 91 ? 4.403 -7.664 -1.789 1.00 92.19 91 ARG A C 1
ATOM 722 O O . ARG A 1 91 ? 4.247 -7.264 -2.937 1.00 92.19 91 ARG A O 1
ATOM 729 N N . THR A 1 92 ? 5.570 -7.564 -1.156 1.00 94.69 92 THR A N 1
ATOM 730 C CA . THR A 1 92 ? 6.777 -7.049 -1.814 1.00 94.69 92 THR A CA 1
ATOM 731 C C . THR A 1 92 ? 7.160 -7.907 -3.016 1.00 94.69 92 THR A C 1
ATOM 733 O O . THR A 1 92 ? 7.441 -7.362 -4.080 1.00 94.69 92 THR A O 1
ATOM 736 N N . PHE A 1 93 ? 7.100 -9.232 -2.878 1.00 95.31 93 PHE A N 1
ATOM 737 C CA . PHE A 1 93 ? 7.372 -10.167 -3.964 1.00 95.31 93 PHE A CA 1
ATOM 738 C C . PHE A 1 93 ? 6.348 -10.051 -5.100 1.00 95.31 93 PHE A C 1
ATOM 740 O O . PHE A 1 93 ? 6.729 -9.953 -6.263 1.00 95.31 93 PHE A O 1
ATOM 747 N N . MET A 1 94 ? 5.051 -9.972 -4.785 1.00 95.00 94 MET A N 1
ATOM 748 C CA . MET A 1 94 ? 4.015 -9.716 -5.793 1.00 95.00 94 MET A CA 1
ATOM 749 C C . MET A 1 94 ? 4.244 -8.380 -6.509 1.00 95.00 94 MET A C 1
ATOM 751 O O . MET A 1 94 ? 4.125 -8.313 -7.730 1.00 95.00 94 MET A O 1
ATOM 755 N N . GLY A 1 95 ? 4.612 -7.333 -5.764 1.00 94.62 95 GLY A N 1
ATOM 756 C CA . GLY A 1 95 ? 4.962 -6.022 -6.307 1.00 94.62 95 GLY A CA 1
ATOM 757 C C . GLY A 1 95 ? 6.128 -6.076 -7.287 1.00 94.62 95 GLY A C 1
ATOM 758 O O . GLY A 1 95 ? 6.047 -5.462 -8.346 1.00 94.62 95 GLY A O 1
ATOM 759 N N . LEU A 1 96 ? 7.168 -6.848 -6.964 1.00 95.75 96 LEU A N 1
ATOM 760 C CA . LEU A 1 96 ? 8.314 -7.105 -7.838 1.00 95.75 96 LEU A CA 1
ATOM 761 C C . LEU A 1 96 ? 7.899 -7.819 -9.131 1.00 95.75 96 LEU A C 1
ATOM 763 O O . LEU A 1 96 ? 8.269 -7.389 -10.219 1.00 95.75 96 LEU A O 1
ATOM 767 N N . VAL A 1 97 ? 7.130 -8.906 -9.029 1.00 96.19 97 VAL A N 1
ATOM 768 C CA . VAL A 1 97 ? 6.727 -9.702 -10.202 1.00 96.19 97 VAL A CA 1
ATOM 769 C C . VAL A 1 97 ? 5.817 -8.891 -11.124 1.00 96.19 97 VAL A C 1
ATOM 771 O O . VAL A 1 97 ? 6.017 -8.865 -12.337 1.00 96.19 97 VAL A O 1
ATOM 774 N N . ILE A 1 98 ? 4.833 -8.194 -10.555 1.00 95.56 98 ILE A N 1
ATOM 775 C CA . ILE A 1 98 ? 3.900 -7.375 -11.331 1.00 95.56 98 ILE A CA 1
ATOM 776 C C . ILE A 1 98 ? 4.638 -6.226 -12.015 1.00 95.56 98 ILE A C 1
ATOM 778 O O . ILE A 1 98 ? 4.383 -5.961 -13.188 1.00 95.56 98 ILE A O 1
ATOM 782 N N . SER A 1 99 ? 5.571 -5.563 -11.330 1.00 94.62 99 SER A N 1
ATOM 783 C CA . SER A 1 99 ? 6.315 -4.465 -11.940 1.00 94.62 99 SER A CA 1
ATOM 784 C C . SER A 1 99 ? 7.247 -4.937 -13.055 1.00 94.62 99 SER A C 1
ATOM 786 O O . SER A 1 99 ? 7.302 -4.286 -14.095 1.00 94.62 99 SER A O 1
ATOM 788 N N . LEU A 1 100 ? 7.897 -6.095 -12.906 1.00 94.56 100 LEU A N 1
ATOM 789 C CA . LEU A 1 100 ? 8.683 -6.717 -13.976 1.00 94.56 100 LEU A CA 1
ATOM 790 C C . LEU A 1 100 ? 7.834 -6.922 -15.244 1.00 94.56 100 LEU A C 1
ATOM 792 O O . LEU A 1 100 ? 8.241 -6.533 -16.341 1.00 94.56 100 LEU A O 1
ATOM 796 N N . ILE A 1 101 ? 6.631 -7.488 -15.093 1.00 94.81 101 ILE A N 1
ATOM 797 C CA . ILE A 1 101 ? 5.705 -7.737 -16.207 1.00 94.81 101 ILE A CA 1
ATOM 798 C C . ILE A 1 101 ? 5.263 -6.416 -16.843 1.00 94.81 101 ILE A C 1
ATOM 800 O O . ILE A 1 101 ? 5.343 -6.261 -18.061 1.00 94.81 101 ILE A O 1
ATOM 804 N N . VAL A 1 102 ? 4.829 -5.448 -16.033 1.00 95.25 102 VAL A N 1
ATOM 805 C CA . VAL A 1 102 ? 4.320 -4.162 -16.529 1.00 95.25 102 VAL A CA 1
ATOM 806 C C . VAL A 1 102 ? 5.385 -3.389 -17.299 1.00 95.25 102 VAL A C 1
ATOM 808 O O . VAL A 1 102 ? 5.091 -2.880 -18.376 1.00 95.25 102 VAL A O 1
ATOM 811 N N . PHE A 1 103 ? 6.619 -3.320 -16.800 1.00 92.75 103 PHE A N 1
ATOM 812 C CA . PHE A 1 103 ? 7.693 -2.601 -17.491 1.00 92.75 103 PHE A CA 1
ATOM 813 C C . PHE A 1 103 ? 8.169 -3.336 -18.747 1.00 92.75 103 PHE A C 1
ATOM 815 O O . PHE A 1 103 ? 8.522 -2.693 -19.733 1.00 92.75 103 PHE A O 1
ATOM 822 N N . THR A 1 104 ? 8.075 -4.669 -18.776 1.00 91.12 104 THR A N 1
ATOM 823 C CA . THR A 1 104 ? 8.279 -5.438 -20.013 1.00 91.12 104 THR A CA 1
ATOM 824 C C . THR A 1 104 ? 7.205 -5.105 -21.054 1.00 91.12 104 THR A C 1
ATOM 826 O O . THR A 1 104 ? 7.524 -4.875 -22.221 1.00 91.12 104 THR A O 1
ATOM 829 N N . ILE A 1 105 ? 5.931 -5.031 -20.651 1.00 91.31 105 ILE A N 1
ATOM 830 C CA . ILE A 1 105 ? 4.831 -4.604 -21.533 1.00 91.31 105 ILE A CA 1
ATOM 831 C C . ILE A 1 105 ? 5.061 -3.165 -22.002 1.00 91.31 105 ILE A C 1
ATOM 833 O O . ILE A 1 105 ? 4.944 -2.894 -23.192 1.00 91.31 105 ILE A O 1
ATOM 837 N N . GLY A 1 106 ? 5.440 -2.261 -21.098 1.00 89.25 106 GLY A N 1
ATOM 838 C CA . GLY A 1 106 ? 5.708 -0.860 -21.412 1.00 89.25 106 GLY A CA 1
ATOM 839 C C . GLY A 1 106 ? 6.824 -0.668 -22.431 1.00 89.25 106 GLY A C 1
ATOM 840 O O . GLY A 1 106 ? 6.655 0.079 -23.394 1.00 89.25 106 GLY A O 1
ATOM 841 N N . PHE A 1 107 ? 7.916 -1.424 -22.291 1.00 88.12 107 PHE A N 1
ATOM 842 C CA . PHE A 1 107 ? 8.981 -1.462 -23.290 1.00 88.12 107 PHE A CA 1
ATOM 843 C C . PHE A 1 107 ? 8.442 -1.874 -24.666 1.00 88.12 107 PHE A C 1
ATOM 845 O O . PHE A 1 107 ? 8.705 -1.203 -25.660 1.00 88.12 107 PHE A O 1
ATOM 852 N N . ASN A 1 108 ? 7.637 -2.938 -24.734 1.00 85.75 108 ASN A N 1
ATOM 853 C CA . ASN A 1 108 ? 7.047 -3.377 -25.999 1.00 85.75 108 ASN A CA 1
ATOM 854 C C . ASN A 1 108 ? 6.073 -2.332 -26.571 1.00 85.75 108 ASN A C 1
ATOM 856 O O . ASN A 1 108 ? 6.084 -2.079 -27.774 1.00 85.75 108 ASN A O 1
ATOM 860 N N . LEU A 1 109 ? 5.275 -1.672 -25.725 1.00 86.44 109 LEU A N 1
ATOM 861 C CA . LEU A 1 109 ? 4.362 -0.610 -26.156 1.00 86.44 109 LEU A CA 1
ATOM 862 C C . LEU A 1 109 ? 5.098 0.555 -26.823 1.00 86.44 109 LEU A C 1
ATOM 864 O O . LEU A 1 109 ? 4.597 1.108 -27.800 1.00 86.44 109 LEU A O 1
ATOM 868 N N . GLN A 1 110 ? 6.271 0.909 -26.299 1.00 83.88 110 GLN A N 1
ATOM 869 C CA . GLN A 1 110 ? 7.049 2.055 -26.753 1.00 83.88 110 GLN A CA 1
ATOM 870 C C . GLN A 1 110 ? 7.997 1.730 -27.915 1.00 83.88 110 GLN A C 1
ATOM 872 O O . GLN A 1 110 ? 8.068 2.497 -28.870 1.00 83.88 110 GLN A O 1
ATOM 877 N N . TYR A 1 111 ? 8.730 0.617 -27.845 1.00 78.88 111 TYR A N 1
ATOM 878 C CA . TYR A 1 111 ? 9.837 0.326 -28.767 1.00 78.88 111 TYR A CA 1
ATOM 879 C C . TYR A 1 111 ? 9.481 -0.668 -29.877 1.00 78.88 111 TYR A C 1
ATOM 881 O O . TYR A 1 111 ? 10.134 -0.667 -30.915 1.00 78.88 111 TYR A O 1
ATOM 889 N N . VAL A 1 112 ? 8.428 -1.477 -29.707 1.00 71.94 112 VAL A N 1
ATOM 890 C CA . VAL A 1 112 ? 7.931 -2.396 -30.756 1.00 71.94 112 VAL A CA 1
ATOM 891 C C . VAL A 1 112 ? 6.829 -1.734 -31.605 1.00 71.94 112 VAL A C 1
ATOM 893 O O . VAL A 1 112 ? 6.298 -2.330 -32.535 1.00 71.94 112 VAL A O 1
ATOM 896 N N . GLY A 1 113 ? 6.513 -0.461 -31.336 1.00 67.62 113 GLY A N 1
ATOM 897 C CA . GLY A 1 113 ? 5.650 0.359 -32.193 1.00 67.62 113 GLY A CA 1
ATOM 898 C C . GLY A 1 113 ? 4.150 0.091 -32.052 1.00 67.62 113 GLY A C 1
ATOM 899 O O . GLY A 1 113 ? 3.383 0.498 -32.920 1.00 67.62 113 GLY A O 1
ATOM 900 N N . LEU A 1 114 ? 3.708 -0.558 -30.966 1.00 71.00 114 LEU A N 1
ATOM 901 C CA . LEU A 1 114 ? 2.275 -0.761 -30.696 1.00 71.00 114 LEU A CA 1
ATOM 902 C C . LEU A 1 114 ? 1.532 0.567 -30.495 1.00 71.00 114 LEU A C 1
ATOM 904 O O . LEU A 1 114 ? 0.346 0.655 -30.806 1.00 71.00 114 LEU A O 1
ATOM 908 N N . LEU A 1 115 ? 2.217 1.595 -29.981 1.00 78.19 115 LEU A N 1
ATOM 909 C CA . LEU A 1 115 ? 1.690 2.951 -29.869 1.00 78.19 115 LEU A CA 1
ATOM 910 C C . LEU A 1 115 ? 2.686 3.959 -30.467 1.00 78.19 115 LEU A C 1
ATOM 912 O O . LEU A 1 115 ? 3.844 3.984 -30.057 1.00 78.19 115 LEU A O 1
ATOM 916 N N . PRO A 1 116 ? 2.251 4.843 -31.383 1.00 73.44 116 PRO A N 1
ATOM 917 C CA . PRO A 1 116 ? 3.143 5.790 -32.058 1.00 73.44 116 PRO A CA 1
ATOM 918 C C . PRO A 1 116 ? 3.563 6.981 -31.180 1.00 73.44 116 PRO A C 1
ATOM 920 O O . PRO A 1 116 ? 4.430 7.758 -31.567 1.00 73.44 116 PRO A O 1
ATOM 923 N N . ASN A 1 117 ? 2.940 7.164 -30.010 1.00 83.88 117 ASN A N 1
ATOM 924 C CA . ASN A 1 117 ? 3.159 8.319 -29.145 1.00 83.88 117 ASN A CA 1
ATOM 925 C C . ASN A 1 117 ? 3.798 7.901 -27.812 1.00 83.88 117 ASN A C 1
ATOM 927 O O . ASN A 1 117 ? 3.163 7.208 -27.016 1.00 83.88 117 ASN A O 1
ATOM 931 N N . VAL A 1 118 ? 5.013 8.402 -27.552 1.00 83.38 118 VAL A N 1
ATOM 932 C CA . VAL A 1 118 ? 5.797 8.166 -26.321 1.00 83.38 118 VAL A CA 1
ATOM 933 C C . VAL A 1 118 ? 5.028 8.562 -25.059 1.00 83.38 118 VAL A C 1
ATOM 935 O O . VAL A 1 118 ? 5.106 7.886 -24.034 1.00 83.38 118 VAL A O 1
ATOM 938 N N . PHE A 1 119 ? 4.243 9.640 -25.125 1.00 86.88 119 PHE A N 1
ATOM 939 C CA . PHE A 1 119 ? 3.400 10.054 -24.008 1.00 86.88 119 PHE A CA 1
ATOM 940 C C . PHE A 1 119 ? 2.325 9.005 -23.712 1.00 86.88 119 PHE A C 1
ATOM 942 O O . PHE A 1 119 ? 2.090 8.665 -22.556 1.00 86.88 119 PHE A O 1
ATOM 949 N N . LEU A 1 120 ? 1.685 8.470 -24.754 1.00 88.31 120 LEU A N 1
ATOM 950 C CA . LEU A 1 120 ? 0.596 7.508 -24.606 1.00 88.31 120 LEU A CA 1
ATOM 951 C C . LEU A 1 120 ? 1.117 6.143 -24.135 1.00 88.31 120 LEU A C 1
ATOM 953 O O . LEU A 1 120 ? 0.527 5.553 -23.233 1.00 88.31 120 LEU A O 1
ATOM 957 N N . SER A 1 121 ? 2.242 5.668 -24.682 1.00 89.00 121 SER A N 1
ATOM 958 C CA . SER A 1 121 ? 2.888 4.430 -24.221 1.00 89.00 121 SER A CA 1
ATOM 959 C C . SER A 1 121 ? 3.350 4.544 -22.766 1.00 89.00 121 SER A C 1
ATOM 961 O O . SER A 1 121 ? 3.118 3.629 -21.971 1.00 89.00 121 SER A O 1
ATOM 963 N N . GLY A 1 122 ? 3.928 5.690 -22.389 1.00 87.81 122 GLY A N 1
ATOM 964 C CA . GLY A 1 122 ? 4.298 5.997 -21.009 1.00 87.81 122 GLY A CA 1
ATOM 965 C C . GLY A 1 122 ? 3.085 5.999 -20.079 1.00 87.81 122 GLY A C 1
ATOM 966 O O . GLY A 1 122 ? 3.067 5.265 -19.093 1.00 87.81 122 GLY A O 1
ATOM 967 N N . LEU A 1 123 ? 2.029 6.736 -20.428 1.00 90.56 123 LEU A N 1
ATOM 968 C CA . LEU A 1 123 ? 0.808 6.823 -19.626 1.00 90.56 123 LEU A CA 1
ATOM 969 C C . LEU A 1 123 ? 0.172 5.445 -19.396 1.00 90.56 123 LEU A C 1
ATOM 971 O O . LEU A 1 123 ? -0.176 5.114 -18.263 1.00 90.56 123 LEU A O 1
ATOM 975 N N . VAL A 1 124 ? 0.051 4.622 -20.443 1.00 92.56 124 VAL A N 1
ATOM 976 C CA . VAL A 1 124 ? -0.508 3.264 -20.337 1.00 92.56 124 VAL A CA 1
ATOM 977 C C . VAL A 1 124 ? 0.345 2.390 -19.417 1.00 92.56 124 VAL A C 1
ATOM 979 O O . VAL A 1 124 ? -0.197 1.713 -18.544 1.00 92.56 124 VAL A O 1
ATOM 982 N N . THR A 1 125 ? 1.671 2.445 -19.547 1.00 91.88 125 THR A N 1
ATOM 983 C CA . THR A 1 125 ? 2.595 1.689 -18.683 1.00 91.88 125 THR A CA 1
ATOM 984 C C . THR A 1 125 ? 2.430 2.080 -17.216 1.00 91.88 125 THR A C 1
ATOM 986 O O . THR A 1 125 ? 2.304 1.220 -16.343 1.00 91.88 125 THR A O 1
ATOM 989 N N . TRP A 1 126 ? 2.364 3.381 -16.933 1.00 89.50 126 TRP A N 1
ATOM 990 C CA . TRP A 1 126 ? 2.190 3.889 -15.575 1.00 89.50 126 TRP A CA 1
ATOM 991 C C . TRP A 1 126 ? 0.814 3.540 -15.006 1.00 89.50 126 TRP A C 1
ATOM 993 O O . TRP A 1 126 ? 0.715 3.178 -13.833 1.00 89.50 126 TRP A O 1
ATOM 1003 N N . LEU A 1 127 ? -0.245 3.582 -15.816 1.00 92.88 127 LEU A N 1
ATOM 1004 C CA . LEU A 1 127 ? -1.583 3.141 -15.414 1.00 92.88 127 LEU A CA 1
ATOM 1005 C C . LEU A 1 127 ? -1.610 1.656 -15.048 1.00 92.88 127 LEU A C 1
ATOM 1007 O O . LEU A 1 127 ? -2.111 1.306 -13.979 1.00 92.88 127 LEU A O 1
ATOM 1011 N N . LEU A 1 128 ? -1.028 0.793 -15.887 1.00 94.50 128 LEU A N 1
ATOM 1012 C CA . LEU A 1 128 ? -0.895 -0.637 -15.597 1.00 94.50 128 LEU A CA 1
ATOM 1013 C C . LEU A 1 128 ? -0.106 -0.869 -14.305 1.00 94.50 128 LEU A C 1
ATOM 1015 O O . LEU A 1 128 ? -0.489 -1.710 -13.490 1.00 94.50 128 LEU A O 1
ATOM 1019 N N . PHE A 1 129 ? 0.947 -0.082 -14.074 1.00 91.56 129 PHE A N 1
ATOM 1020 C CA . PHE A 1 129 ? 1.728 -0.150 -12.843 1.00 91.56 129 PHE A CA 1
ATOM 1021 C C . PHE A 1 129 ? 0.888 0.238 -11.620 1.00 91.56 129 PHE A C 1
ATOM 1023 O O . PHE A 1 129 ? 0.881 -0.484 -10.626 1.00 91.56 129 PHE A O 1
ATOM 1030 N N . GLY A 1 130 ? 0.121 1.327 -11.705 1.00 89.50 130 GLY A N 1
ATOM 1031 C CA . GLY A 1 130 ? -0.764 1.781 -10.628 1.00 89.50 130 GLY A CA 1
ATOM 1032 C C . GLY A 1 130 ? -1.843 0.765 -10.290 1.00 89.50 130 GLY A C 1
ATOM 1033 O O . GLY A 1 130 ? -2.068 0.467 -9.118 1.00 89.50 130 GLY A O 1
ATOM 1034 N N . ILE A 1 131 ? -2.464 0.182 -11.316 1.00 91.94 131 ILE A N 1
ATOM 1035 C CA . ILE A 1 131 ? -3.430 -0.913 -11.177 1.00 91.94 131 ILE A CA 1
ATOM 1036 C C . ILE A 1 131 ? -2.785 -2.113 -10.480 1.00 91.94 131 ILE A C 1
ATOM 1038 O O . ILE A 1 131 ? -3.345 -2.650 -9.523 1.00 91.94 131 ILE A O 1
ATOM 1042 N N . GLY A 1 132 ? -1.585 -2.495 -10.919 1.00 92.44 132 GLY A N 1
ATOM 1043 C CA . GLY A 1 132 ? -0.814 -3.589 -10.344 1.00 92.44 132 GLY A CA 1
ATOM 1044 C C . GLY A 1 132 ? -0.483 -3.378 -8.867 1.00 92.44 132 GLY A C 1
ATOM 1045 O O . GLY A 1 132 ? -0.736 -4.252 -8.040 1.00 92.44 132 GLY A O 1
ATOM 1046 N N . ILE A 1 133 ? 0.012 -2.196 -8.501 1.00 89.25 133 ILE A N 1
ATOM 1047 C CA . ILE A 1 133 ? 0.291 -1.853 -7.101 1.00 89.25 133 ILE A CA 1
ATOM 1048 C C . ILE A 1 133 ? -1.002 -1.788 -6.281 1.00 89.25 133 ILE A C 1
ATOM 1050 O O . ILE A 1 133 ? -1.041 -2.301 -5.163 1.00 89.25 133 ILE A O 1
ATOM 1054 N N . GLY A 1 134 ? -2.084 -1.235 -6.835 1.00 87.88 134 GLY A N 1
ATOM 1055 C CA . GLY A 1 134 ? -3.405 -1.256 -6.207 1.00 87.88 134 GLY A CA 1
ATOM 1056 C C . GLY A 1 134 ? -3.873 -2.681 -5.892 1.00 87.88 134 GLY A C 1
ATOM 1057 O O . GLY A 1 134 ? -4.321 -2.962 -4.781 1.00 87.88 134 GLY A O 1
ATOM 1058 N N . PHE A 1 135 ? -3.686 -3.614 -6.826 1.00 90.50 135 PHE A N 1
ATOM 1059 C CA . PHE A 1 135 ? -3.975 -5.031 -6.618 1.00 90.50 135 PHE A CA 1
ATOM 1060 C C . PHE A 1 135 ? -3.157 -5.626 -5.458 1.00 90.50 135 PHE A C 1
ATOM 1062 O O . PHE A 1 135 ? -3.728 -6.218 -4.538 1.00 90.50 135 PHE A O 1
ATOM 1069 N N . VAL A 1 136 ? -1.835 -5.412 -5.449 1.00 90.25 136 VAL A N 1
ATOM 1070 C CA . VAL A 1 136 ? -0.926 -5.897 -4.388 1.00 90.25 136 VAL A CA 1
ATOM 1071 C C . VAL A 1 136 ? -1.344 -5.384 -3.014 1.00 90.25 136 VAL A C 1
ATOM 1073 O O . VAL A 1 136 ? -1.391 -6.145 -2.047 1.00 90.25 136 VAL A O 1
ATOM 1076 N N . LEU A 1 137 ? -1.684 -4.099 -2.926 1.00 83.56 137 LEU A N 1
ATOM 1077 C CA . LEU A 1 137 ? -2.084 -3.461 -1.675 1.00 83.56 137 LEU A CA 1
ATOM 1078 C C . LEU A 1 137 ? -3.449 -3.922 -1.174 1.00 83.56 137 LEU A C 1
ATOM 1080 O O . LEU A 1 137 ? -3.705 -3.821 0.023 1.00 83.56 137 LEU A O 1
ATOM 1084 N N . SER A 1 138 ? -4.320 -4.437 -2.044 1.00 84.19 138 SER A N 1
ATOM 1085 C CA . SER A 1 138 ? -5.588 -5.036 -1.626 1.00 84.19 138 SER A CA 1
ATOM 1086 C C . SER A 1 138 ? -5.418 -6.455 -1.076 1.00 84.19 138 SER A C 1
ATOM 1088 O O . SER A 1 138 ? -6.277 -6.923 -0.323 1.00 84.19 138 SER A O 1
ATOM 1090 N N . PHE A 1 139 ? -4.353 -7.165 -1.449 1.00 82.19 139 PHE A N 1
ATOM 1091 C CA . PHE A 1 139 ? -4.207 -8.580 -1.130 1.00 82.19 139 PHE A CA 1
ATOM 1092 C C . PHE A 1 139 ? -3.960 -8.805 0.371 1.00 82.19 139 PHE A C 1
ATOM 1094 O O . PHE A 1 139 ? -2.992 -8.301 0.949 1.00 82.19 139 PHE A O 1
ATOM 1101 N N . ASN A 1 140 ? -4.847 -9.563 1.030 1.00 70.75 140 ASN A N 1
ATOM 1102 C CA . ASN A 1 140 ? -4.818 -9.820 2.479 1.00 70.75 140 ASN A CA 1
ATOM 1103 C C . ASN A 1 140 ? -4.691 -8.549 3.343 1.00 70.75 140 ASN A C 1
ATOM 1105 O O . ASN A 1 140 ? -4.082 -8.572 4.414 1.00 70.75 140 ASN A O 1
ATOM 1109 N N . SER A 1 141 ? -5.194 -7.417 2.845 1.00 67.94 141 SER A N 1
ATOM 1110 C CA . SER A 1 141 ? -5.065 -6.089 3.455 1.00 67.94 141 SER A CA 1
ATOM 1111 C C . SER A 1 141 ? -6.364 -5.629 4.103 1.00 67.94 141 SER A C 1
ATOM 1113 O O . SER A 1 141 ? -7.425 -6.198 3.846 1.00 67.94 141 SER A O 1
ATOM 1115 N N . SER A 1 142 ? -6.309 -4.585 4.933 1.00 62.50 142 SER A N 1
ATOM 1116 C CA . SER A 1 142 ? -7.501 -3.858 5.395 1.00 62.50 142 SER A CA 1
ATOM 1117 C C . SER A 1 142 ? -8.123 -3.024 4.273 1.00 62.50 142 SER A C 1
ATOM 1119 O O . SER A 1 142 ? -9.332 -2.797 4.271 1.00 62.50 142 SER A O 1
ATOM 1121 N N . ILE A 1 143 ? -7.356 -2.673 3.245 1.00 68.12 143 ILE A N 1
ATOM 1122 C CA . ILE A 1 143 ? -7.834 -1.871 2.116 1.00 68.12 143 ILE A CA 1
ATOM 1123 C C . ILE A 1 143 ? -8.789 -2.703 1.233 1.00 68.12 143 ILE A C 1
ATOM 1125 O O . ILE A 1 143 ? -8.601 -3.905 1.043 1.00 68.12 143 ILE A O 1
ATOM 1129 N N . GLY A 1 144 ? -9.876 -2.091 0.751 1.00 69.00 144 GLY A N 1
ATOM 1130 C CA . GLY A 1 144 ? -10.821 -2.726 -0.178 1.00 69.00 144 GLY A CA 1
ATOM 1131 C C . GLY A 1 144 ? -10.315 -2.716 -1.625 1.00 69.00 144 GLY A C 1
ATOM 1132 O O . GLY A 1 144 ? -9.701 -1.739 -2.049 1.00 69.00 144 GLY A O 1
ATOM 1133 N N . PHE A 1 145 ? -10.632 -3.760 -2.396 1.00 76.62 145 PHE A N 1
ATOM 1134 C CA . PHE A 1 145 ? -10.123 -3.977 -3.758 1.00 76.62 145 PHE A CA 1
ATOM 1135 C C . PHE A 1 145 ? -10.338 -2.799 -4.711 1.00 76.62 145 PHE A C 1
ATOM 1137 O O . PHE A 1 145 ? -9.375 -2.211 -5.202 1.00 76.62 145 PHE A O 1
ATOM 1144 N N . SER A 1 146 ? -11.590 -2.375 -4.903 1.00 74.62 146 SER A N 1
ATOM 1145 C CA . SER A 1 146 ? -11.922 -1.256 -5.797 1.00 74.62 146 SER A CA 1
ATOM 1146 C C . SER A 1 146 ? -11.263 0.059 -5.366 1.00 74.62 146 SER A C 1
ATOM 1148 O O . SER A 1 146 ? -10.999 0.926 -6.193 1.00 74.62 146 SER A O 1
ATOM 1150 N N . ARG A 1 147 ? -10.971 0.206 -4.067 1.00 74.31 147 ARG A N 1
ATOM 1151 C CA . ARG A 1 147 ? -10.382 1.419 -3.483 1.00 74.31 147 ARG A CA 1
ATOM 1152 C C . ARG A 1 147 ? -8.883 1.482 -3.743 1.00 74.31 147 ARG A C 1
ATOM 1154 O O . ARG A 1 147 ? -8.378 2.523 -4.152 1.00 74.31 147 ARG A O 1
ATOM 1161 N N . ALA A 1 148 ? -8.191 0.363 -3.542 1.00 80.19 148 ALA A N 1
ATOM 1162 C CA . ALA A 1 148 ? -6.773 0.256 -3.849 1.00 80.19 148 ALA A CA 1
ATOM 1163 C C . ALA A 1 148 ? -6.521 0.454 -5.353 1.00 80.19 148 ALA A C 1
ATOM 1165 O O . ALA A 1 148 ? -5.592 1.164 -5.732 1.00 80.19 148 ALA A O 1
ATOM 1166 N N . LEU A 1 149 ? -7.405 -0.092 -6.198 1.00 86.25 149 LEU A N 1
ATOM 1167 C CA . LEU A 1 149 ? -7.363 0.093 -7.647 1.00 86.25 149 LEU A CA 1
ATOM 1168 C C . LEU A 1 149 ? -7.530 1.568 -8.048 1.00 86.25 149 LEU A C 1
ATOM 1170 O O . LEU A 1 149 ? -6.702 2.096 -8.787 1.00 86.25 149 LEU A O 1
ATOM 1174 N N . LEU A 1 150 ? -8.558 2.249 -7.526 1.00 83.50 150 LEU A N 1
ATOM 1175 C CA . LEU A 1 150 ? -8.811 3.663 -7.823 1.00 83.50 150 LEU A CA 1
ATOM 1176 C C . LEU A 1 150 ? -7.645 4.558 -7.376 1.00 83.50 150 LEU A C 1
ATOM 1178 O O . LEU A 1 150 ? -7.196 5.412 -8.138 1.00 83.50 150 LEU A O 1
ATOM 1182 N N . GLY A 1 151 ? -7.128 4.336 -6.163 1.00 80.12 151 GLY A N 1
ATOM 1183 C CA . GLY A 1 151 ? -5.969 5.067 -5.650 1.00 80.12 151 GLY A CA 1
ATOM 1184 C C . GLY A 1 151 ? -4.725 4.867 -6.517 1.00 80.12 151 GLY A C 1
ATOM 1185 O O . GLY A 1 151 ? -4.030 5.836 -6.816 1.00 80.12 151 GLY A O 1
ATOM 1186 N N . GLY A 1 152 ? -4.487 3.635 -6.978 1.00 86.25 152 GLY A N 1
ATOM 1187 C CA . GLY A 1 152 ? -3.405 3.307 -7.905 1.00 86.25 152 GLY A CA 1
ATOM 1188 C C . GLY A 1 152 ? -3.525 4.032 -9.248 1.00 86.25 152 GLY A C 1
ATOM 1189 O O . GLY A 1 152 ? -2.557 4.634 -9.702 1.00 86.25 152 GLY A O 1
ATOM 1190 N N . VAL A 1 153 ? -4.718 4.045 -9.852 1.00 88.06 153 VAL A N 1
ATOM 1191 C CA . VAL A 1 153 ? -4.973 4.735 -11.130 1.00 88.06 153 VAL A CA 1
ATOM 1192 C C . VAL A 1 153 ? -4.714 6.238 -11.017 1.00 88.06 153 VAL A C 1
ATOM 1194 O O . VAL A 1 153 ? -3.954 6.789 -11.813 1.00 88.06 153 VAL A O 1
ATOM 1197 N N . ILE A 1 154 ? -5.300 6.905 -10.016 1.00 84.56 154 ILE A N 1
ATOM 1198 C CA . ILE A 1 154 ? -5.152 8.360 -9.845 1.00 84.56 154 ILE A CA 1
ATOM 1199 C C . ILE A 1 154 ? -3.683 8.717 -9.582 1.00 84.56 154 ILE A C 1
ATOM 1201 O O . ILE A 1 154 ? -3.148 9.636 -10.203 1.00 84.56 154 ILE A O 1
ATOM 1205 N N . ALA A 1 155 ? -3.010 7.969 -8.703 1.00 82.62 155 ALA A N 1
ATOM 1206 C CA . ALA A 1 155 ? -1.607 8.207 -8.387 1.00 82.62 155 ALA A CA 1
ATOM 1207 C C . ALA A 1 155 ? -0.689 8.038 -9.601 1.00 82.62 155 ALA A C 1
ATOM 1209 O O . ALA A 1 155 ? 0.240 8.826 -9.767 1.00 82.62 155 ALA A O 1
ATOM 1210 N N . SER A 1 156 ? -0.966 7.064 -10.469 1.00 86.81 156 SER A N 1
ATOM 1211 C CA . SER A 1 156 ? -0.204 6.864 -11.700 1.00 86.81 156 SER A CA 1
ATOM 1212 C C . SER A 1 156 ? -0.377 7.988 -12.711 1.00 86.81 156 SER A C 1
ATOM 1214 O O . SER A 1 156 ? 0.618 8.419 -13.286 1.00 86.81 156 SER A O 1
ATOM 1216 N N . VAL A 1 157 ? -1.598 8.501 -12.908 1.00 86.75 157 VAL A N 1
ATOM 1217 C CA . VAL A 1 157 ? -1.835 9.642 -13.811 1.00 86.75 157 VAL A CA 1
ATOM 1218 C C . VAL A 1 157 ? -1.087 10.877 -13.316 1.00 86.75 157 VAL A C 1
ATOM 1220 O O . VAL A 1 157 ? -0.318 11.479 -14.062 1.00 86.75 157 VAL A O 1
ATOM 1223 N N . VAL A 1 158 ? -1.265 11.231 -12.041 1.00 83.56 158 VAL A N 1
ATOM 1224 C CA . VAL A 1 158 ? -0.614 12.410 -11.451 1.00 83.56 158 VAL A CA 1
ATOM 1225 C C . VAL A 1 158 ? 0.908 12.247 -11.452 1.00 83.56 158 VAL A C 1
ATOM 1227 O O . VAL A 1 158 ? 1.636 13.162 -11.835 1.00 83.56 158 VAL A O 1
ATOM 1230 N N . GLY A 1 159 ? 1.389 11.066 -11.064 1.00 79.88 159 GLY A N 1
ATOM 1231 C CA . GLY A 1 159 ? 2.802 10.722 -11.047 1.00 79.88 159 GLY A CA 1
ATOM 1232 C C . GLY A 1 159 ? 3.466 10.833 -12.416 1.00 79.88 159 GLY A C 1
ATOM 1233 O O . GLY A 1 159 ? 4.535 11.430 -12.528 1.00 79.88 159 GLY A O 1
ATOM 1234 N N . PHE A 1 160 ? 2.807 10.322 -13.458 1.00 85.12 160 PHE A N 1
ATOM 1235 C CA . PHE A 1 160 ? 3.295 10.409 -14.830 1.00 85.12 160 PHE A CA 1
ATOM 1236 C C . PHE A 1 160 ? 3.338 11.856 -15.338 1.00 85.12 160 PHE A C 1
ATOM 1238 O O . PHE A 1 160 ? 4.348 12.277 -15.900 1.00 85.12 160 PHE A O 1
ATOM 1245 N N . CYS A 1 161 ? 2.293 12.653 -15.087 1.00 84.56 161 CYS A N 1
ATOM 1246 C CA . CYS A 1 161 ? 2.277 14.069 -15.466 1.00 84.56 161 CYS A CA 1
ATOM 1247 C C . CYS A 1 161 ? 3.436 14.850 -14.829 1.00 84.56 161 CYS A C 1
ATOM 1249 O O . CYS A 1 161 ? 4.084 15.656 -15.496 1.00 84.56 161 CYS A O 1
ATOM 1251 N N . ILE A 1 162 ? 3.737 14.587 -13.554 1.00 80.94 162 ILE A N 1
ATOM 1252 C CA . ILE A 1 162 ? 4.858 15.235 -12.864 1.00 80.94 162 ILE A CA 1
ATOM 1253 C C . ILE A 1 162 ? 6.202 14.740 -13.398 1.00 80.94 162 ILE A C 1
ATOM 1255 O O . ILE A 1 162 ? 7.096 15.553 -13.618 1.00 80.94 162 ILE A O 1
ATOM 1259 N N . TYR A 1 163 ? 6.343 13.438 -13.654 1.00 78.69 163 TYR A N 1
ATOM 1260 C CA . TYR A 1 163 ? 7.539 12.884 -14.289 1.00 78.69 163 TYR A CA 1
ATOM 1261 C C . TYR A 1 163 ? 7.828 13.558 -15.639 1.00 78.69 163 TYR A C 1
ATOM 1263 O O . TYR A 1 163 ? 8.964 13.967 -15.887 1.00 78.69 163 TYR A O 1
ATOM 1271 N N . MET A 1 164 ? 6.807 13.737 -16.482 1.00 81.94 164 MET A N 1
ATOM 1272 C CA . MET A 1 164 ? 6.935 14.434 -17.766 1.00 81.94 164 MET A CA 1
ATOM 1273 C C . MET A 1 164 ? 7.342 15.900 -17.581 1.00 81.94 164 MET A C 1
ATOM 1275 O O . MET A 1 164 ? 8.255 16.374 -18.257 1.00 81.94 164 MET A O 1
ATOM 1279 N N . LEU A 1 165 ? 6.721 16.605 -16.629 1.00 81.75 165 LEU A N 1
ATOM 1280 C CA . LEU A 1 165 ? 7.043 18.002 -16.335 1.00 81.75 165 LEU A CA 1
ATOM 1281 C C . LEU A 1 165 ? 8.491 18.158 -15.845 1.00 81.75 165 LEU A C 1
ATOM 1283 O O . LEU A 1 165 ? 9.229 18.989 -16.367 1.00 81.75 165 LEU A O 1
ATOM 1287 N N . ILE A 1 166 ? 8.942 17.316 -14.9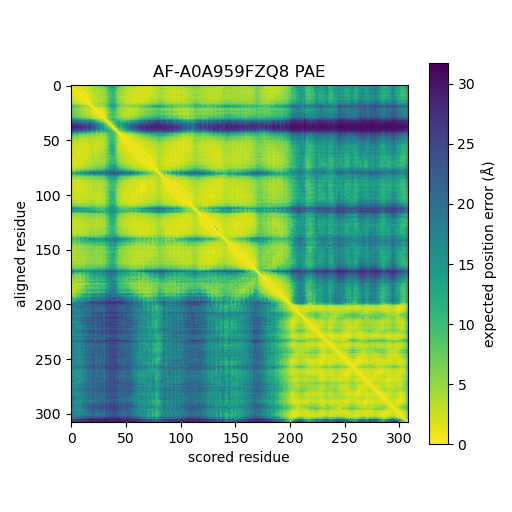12 1.00 75.19 166 ILE A N 1
ATOM 1288 C CA . ILE A 1 166 ? 10.321 17.344 -14.398 1.00 75.19 166 ILE A CA 1
ATOM 1289 C C . ILE A 1 166 ? 11.325 16.982 -15.499 1.00 75.19 166 ILE A C 1
ATOM 1291 O O . ILE A 1 166 ? 12.367 17.629 -15.619 1.00 75.19 166 ILE A O 1
ATOM 1295 N N . SER A 1 167 ? 11.008 15.97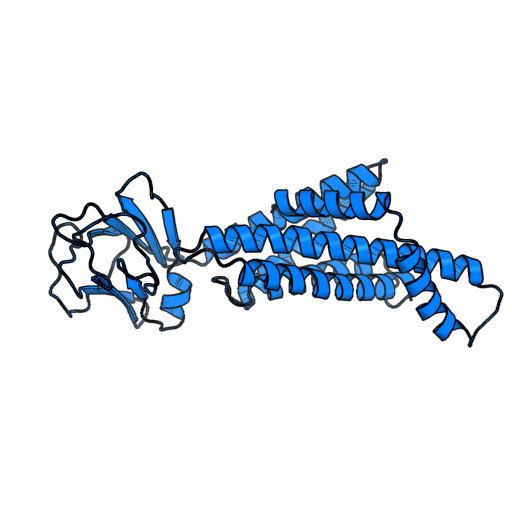7 -16.320 1.00 74.50 167 SER A N 1
ATOM 1296 C CA . SER A 1 167 ? 11.869 15.546 -17.427 1.00 74.50 167 SER A CA 1
ATOM 1297 C C . SER A 1 167 ? 12.019 16.623 -18.503 1.00 74.50 167 SER A C 1
ATOM 1299 O O . SER A 1 167 ? 13.053 16.677 -19.156 1.00 74.50 167 SER A O 1
ATOM 1301 N N . SER A 1 168 ? 11.028 17.508 -18.660 1.00 74.81 168 SER A N 1
ATOM 1302 C CA . SER A 1 168 ? 11.107 18.638 -19.595 1.00 74.81 168 SER A CA 1
ATOM 1303 C C . SER A 1 168 ? 11.989 19.800 -19.110 1.00 74.81 168 SER A C 1
ATOM 1305 O O . SER A 1 168 ? 12.419 20.611 -19.924 1.00 74.81 168 SER A O 1
ATOM 1307 N N . ILE A 1 169 ? 12.275 19.881 -17.803 1.00 75.69 169 ILE A N 1
ATOM 1308 C CA . ILE A 1 169 ? 12.989 21.012 -17.180 1.00 75.69 169 ILE A CA 1
ATOM 1309 C C . ILE A 1 169 ? 14.424 20.636 -16.768 1.00 75.69 169 ILE A C 1
ATOM 1311 O O . ILE A 1 169 ? 15.306 21.492 -16.729 1.00 75.69 169 ILE A O 1
ATOM 1315 N N . SER A 1 170 ? 14.689 19.369 -16.436 1.00 64.50 170 SER A N 1
ATOM 1316 C CA . SER A 1 170 ? 15.967 18.957 -15.842 1.00 64.50 170 SER A CA 1
ATOM 1317 C C . SER A 1 170 ? 16.992 18.464 -16.869 1.00 64.50 170 SER A C 1
ATOM 1319 O O . SER A 1 170 ? 16.739 17.518 -17.609 1.00 64.50 170 SER A O 1
ATOM 1321 N N . LEU A 1 171 ? 18.199 19.041 -16.834 1.00 56.62 171 LEU A N 1
ATOM 1322 C CA . LEU A 1 171 ? 19.358 18.612 -17.634 1.00 56.62 171 LEU A CA 1
ATOM 1323 C C . LEU A 1 171 ? 20.085 17.388 -17.040 1.00 56.62 171 LEU A C 1
ATOM 1325 O O . LEU A 1 171 ? 20.858 16.731 -17.734 1.00 56.62 171 LEU A O 1
ATOM 1329 N N . ASN A 1 172 ? 19.846 17.058 -15.762 1.00 70.81 172 ASN A N 1
ATOM 1330 C CA . ASN A 1 172 ? 20.447 15.896 -15.103 1.00 70.81 172 ASN A CA 1
ATOM 1331 C C . ASN A 1 172 ? 19.416 14.768 -14.964 1.00 70.81 172 ASN A C 1
ATOM 1333 O O . ASN A 1 172 ? 18.606 14.740 -14.033 1.00 70.81 172 ASN A O 1
ATOM 1337 N N . PHE A 1 173 ? 19.491 13.813 -15.891 1.00 65.69 173 PHE A N 1
ATOM 1338 C CA . PHE A 1 173 ? 18.567 12.685 -16.003 1.00 65.69 173 PHE A CA 1
ATOM 1339 C C . PHE A 1 173 ? 18.493 11.820 -14.730 1.00 65.69 173 PHE A C 1
ATOM 1341 O O . PHE A 1 173 ? 17.425 11.319 -14.380 1.00 65.69 173 PHE A O 1
ATOM 1348 N N . GLY A 1 174 ? 19.605 11.676 -13.997 1.00 67.00 174 GLY A N 1
ATOM 1349 C CA . GLY A 1 174 ? 19.660 10.889 -12.760 1.00 67.00 174 GLY A CA 1
ATOM 1350 C C . GLY A 1 174 ? 18.911 11.547 -11.599 1.00 67.00 174 GLY A C 1
ATOM 1351 O O . GLY A 1 174 ? 18.108 10.894 -10.927 1.00 67.00 174 GLY A O 1
ATOM 1352 N N . LEU A 1 175 ? 19.118 12.854 -11.400 1.00 67.44 175 LEU A N 1
ATOM 1353 C CA . LEU A 1 175 ? 18.401 13.632 -10.381 1.00 67.44 175 LEU A CA 1
ATOM 1354 C C . LEU A 1 175 ? 16.920 13.814 -10.738 1.00 67.44 175 LEU A C 1
ATOM 1356 O O . LEU A 1 175 ? 16.064 13.719 -9.860 1.00 67.44 175 LEU A O 1
ATOM 1360 N N . ALA A 1 176 ? 16.604 14.003 -12.024 1.00 68.12 176 ALA A N 1
ATOM 1361 C CA . ALA A 1 176 ? 15.228 14.076 -12.515 1.00 68.12 176 ALA A CA 1
ATOM 1362 C C . ALA A 1 176 ? 14.442 12.800 -12.182 1.00 68.12 176 ALA A C 1
ATOM 1364 O O . ALA A 1 176 ? 13.322 12.872 -11.668 1.00 68.12 176 ALA A O 1
ATOM 1365 N N . LYS A 1 177 ? 15.058 11.631 -12.410 1.00 67.19 177 LYS A N 1
ATOM 1366 C CA . LYS A 1 177 ? 14.490 10.335 -12.031 1.00 67.19 177 LYS A CA 1
ATOM 1367 C C . LYS A 1 177 ? 14.310 10.227 -10.516 1.00 67.19 177 LYS A C 1
ATOM 1369 O O . LYS A 1 177 ? 13.196 9.960 -10.085 1.00 67.19 177 LYS A O 1
ATOM 1374 N N . LEU A 1 178 ? 15.332 10.529 -9.705 1.00 72.38 178 LEU A N 1
ATOM 1375 C CA . LEU A 1 178 ? 15.235 10.504 -8.232 1.00 72.38 178 LEU A CA 1
ATOM 1376 C C . LEU A 1 178 ? 14.053 11.328 -7.704 1.00 72.38 178 LEU A C 1
ATOM 1378 O O . LEU A 1 178 ? 13.250 10.826 -6.916 1.00 72.38 178 LEU A O 1
ATOM 1382 N N . ILE A 1 179 ? 13.932 12.583 -8.140 1.00 71.31 179 ILE A N 1
ATOM 1383 C CA . ILE A 1 179 ? 12.880 13.485 -7.653 1.00 71.31 179 ILE A CA 1
ATOM 1384 C C . ILE A 1 179 ? 11.513 12.961 -8.092 1.00 71.31 179 ILE A C 1
ATOM 1386 O O . ILE A 1 179 ? 10.609 12.849 -7.265 1.00 71.31 179 ILE A O 1
ATOM 1390 N N . SER A 1 180 ? 11.379 12.553 -9.356 1.00 68.12 180 SER A N 1
ATOM 1391 C CA . SER A 1 180 ? 10.136 11.973 -9.878 1.00 68.12 180 SER A CA 1
ATOM 1392 C C . SER A 1 180 ? 9.709 10.732 -9.092 1.00 68.12 180 SER A C 1
ATOM 1394 O O . SER A 1 180 ? 8.528 10.539 -8.826 1.00 68.12 180 SER A O 1
ATOM 1396 N N . PHE A 1 181 ? 10.666 9.915 -8.656 1.00 70.75 181 PHE A N 1
ATOM 1397 C CA . PHE A 1 181 ? 10.424 8.693 -7.895 1.00 70.75 181 PHE A CA 1
ATOM 1398 C C . PHE A 1 181 ? 9.971 8.948 -6.459 1.00 70.75 181 PHE A C 1
ATOM 1400 O O . PHE A 1 181 ? 9.032 8.309 -5.976 1.00 70.75 181 PHE A O 1
ATOM 1407 N N . ILE A 1 182 ? 10.601 9.904 -5.778 1.00 81.19 182 ILE A N 1
ATOM 1408 C CA . ILE A 1 182 ? 10.190 10.330 -4.437 1.00 81.19 182 ILE A CA 1
ATOM 1409 C C . ILE A 1 182 ? 8.799 10.968 -4.494 1.00 81.19 182 ILE A C 1
ATOM 1411 O O . ILE A 1 182 ? 7.950 10.648 -3.658 1.00 81.19 182 ILE A O 1
ATOM 1415 N N . VAL A 1 183 ? 8.549 11.821 -5.492 1.00 74.19 183 VAL A N 1
ATOM 1416 C CA . VAL A 1 183 ? 7.255 12.486 -5.689 1.00 74.19 183 VAL A CA 1
ATOM 1417 C C . VAL A 1 183 ? 6.163 11.472 -6.023 1.00 74.19 183 VAL A C 1
ATOM 1419 O O . VAL A 1 183 ? 5.124 11.488 -5.367 1.00 74.19 183 VAL A O 1
ATOM 1422 N N . LEU A 1 184 ? 6.411 10.529 -6.939 1.00 71.38 184 LEU A N 1
ATOM 1423 C CA . LEU A 1 184 ? 5.499 9.419 -7.235 1.00 71.38 184 LEU A CA 1
ATOM 1424 C C . LEU A 1 184 ? 5.128 8.651 -5.963 1.00 71.38 184 LEU A C 1
ATOM 1426 O O . LEU A 1 184 ? 3.949 8.475 -5.659 1.00 71.38 184 LEU A O 1
ATOM 1430 N N . GLY A 1 185 ? 6.133 8.219 -5.195 1.00 75.19 185 GLY A N 1
ATOM 1431 C CA . GLY A 1 185 ? 5.907 7.499 -3.945 1.00 75.19 185 GLY A CA 1
ATOM 1432 C C . GLY A 1 185 ? 5.136 8.339 -2.923 1.00 75.19 185 GLY A C 1
ATOM 1433 O O . GLY A 1 185 ? 4.279 7.814 -2.207 1.00 75.19 185 GLY A O 1
ATOM 1434 N N . GLY A 1 186 ? 5.425 9.638 -2.835 1.00 80.81 186 GLY A N 1
ATOM 1435 C CA . GLY A 1 186 ? 4.737 10.581 -1.956 1.00 80.81 186 GLY A CA 1
ATOM 1436 C C . GLY A 1 186 ? 3.268 10.754 -2.308 1.00 80.81 186 GLY A C 1
ATOM 1437 O O . GLY A 1 186 ? 2.419 10.572 -1.441 1.00 80.81 186 GLY A O 1
ATOM 1438 N N . ILE A 1 187 ? 2.971 11.013 -3.579 1.00 75.56 187 ILE A N 1
ATOM 1439 C CA . ILE A 1 187 ? 1.613 11.198 -4.096 1.00 75.56 187 ILE A CA 1
ATOM 1440 C C . ILE A 1 187 ? 0.802 9.917 -3.959 1.00 75.56 187 ILE A C 1
ATOM 1442 O O . ILE A 1 187 ? -0.315 9.967 -3.457 1.00 75.56 187 ILE A O 1
ATOM 1446 N N . LEU A 1 188 ? 1.377 8.763 -4.304 1.00 70.81 188 LEU A N 1
ATOM 1447 C CA . LEU A 1 188 ? 0.727 7.471 -4.094 1.00 70.81 188 LEU A CA 1
ATOM 1448 C C . LEU A 1 188 ? 0.396 7.251 -2.612 1.00 70.81 188 LEU A C 1
ATOM 1450 O O . LEU A 1 188 ? -0.718 6.858 -2.281 1.00 70.81 188 LEU A O 1
ATOM 1454 N N . GLY A 1 189 ? 1.336 7.547 -1.709 1.00 73.88 189 GLY A N 1
ATOM 1455 C CA . GLY A 1 189 ? 1.103 7.449 -0.267 1.00 73.88 189 GLY A CA 1
ATOM 1456 C C . GLY A 1 189 ? 0.028 8.415 0.240 1.00 73.88 189 GLY A C 1
ATOM 1457 O O . GLY A 1 189 ? -0.817 8.017 1.039 1.00 73.88 189 GLY A O 1
ATOM 1458 N N . ALA A 1 190 ? 0.040 9.662 -0.235 1.00 76.75 190 ALA A N 1
ATOM 1459 C CA . ALA A 1 190 ? -0.934 10.683 0.131 1.00 76.75 190 ALA A CA 1
ATOM 1460 C C . ALA A 1 190 ? -2.335 10.319 -0.371 1.00 76.75 190 ALA A C 1
ATOM 1462 O O . ALA A 1 190 ? -3.269 10.292 0.421 1.00 76.75 190 ALA A O 1
ATOM 1463 N N . ILE A 1 191 ? -2.470 9.947 -1.648 1.00 69.19 191 ILE A N 1
ATOM 1464 C CA . ILE A 1 191 ? -3.739 9.522 -2.249 1.00 69.19 191 ILE A CA 1
ATOM 1465 C C . ILE A 1 191 ? -4.268 8.276 -1.551 1.00 69.19 191 ILE A C 1
ATOM 1467 O O . ILE A 1 191 ? -5.446 8.245 -1.215 1.00 69.19 191 ILE A O 1
ATOM 1471 N N . LEU A 1 192 ? -3.429 7.271 -1.275 1.00 66.19 192 LEU A N 1
ATOM 1472 C CA . LEU A 1 192 ? -3.862 6.100 -0.512 1.00 66.19 192 LEU A CA 1
ATOM 1473 C C . LEU A 1 192 ? -4.396 6.510 0.858 1.00 66.19 192 LEU A C 1
ATOM 1475 O O . LEU A 1 192 ? -5.481 6.076 1.226 1.00 66.19 192 LEU A O 1
ATOM 1479 N N . ASN A 1 193 ? -3.695 7.379 1.589 1.00 69.50 193 ASN A N 1
ATOM 1480 C CA . ASN A 1 193 ? -4.180 7.828 2.888 1.00 69.50 193 ASN A CA 1
ATOM 1481 C C . ASN A 1 193 ? -5.490 8.622 2.775 1.00 69.50 193 ASN A C 1
ATOM 1483 O O . ASN A 1 193 ? -6.416 8.321 3.512 1.00 69.50 193 ASN A O 1
ATOM 1487 N N . THR A 1 194 ? -5.605 9.570 1.840 1.00 68.31 194 THR A N 1
ATOM 1488 C CA . THR A 1 194 ? -6.810 10.395 1.639 1.00 68.31 194 THR A CA 1
ATOM 1489 C C . THR A 1 194 ? -8.007 9.574 1.153 1.00 68.31 194 THR A C 1
ATOM 1491 O O . THR A 1 194 ? -9.127 9.743 1.637 1.00 68.31 194 THR A O 1
ATOM 1494 N N . VAL A 1 195 ? -7.801 8.652 0.210 1.00 61.34 195 VAL A N 1
ATOM 1495 C CA . VAL A 1 195 ? -8.851 7.755 -0.293 1.00 61.34 195 VAL A CA 1
ATOM 1496 C C . VAL A 1 195 ? -9.269 6.772 0.796 1.00 61.34 195 VAL A C 1
ATOM 1498 O O . VAL A 1 195 ? -10.460 6.552 0.977 1.00 61.34 195 VAL A O 1
ATOM 1501 N N . VAL A 1 196 ? -8.330 6.214 1.567 1.00 60.88 196 VAL A N 1
ATOM 1502 C CA . VAL A 1 196 ? -8.671 5.335 2.694 1.00 60.88 196 VAL A CA 1
ATOM 1503 C C . VAL A 1 196 ? -9.396 6.120 3.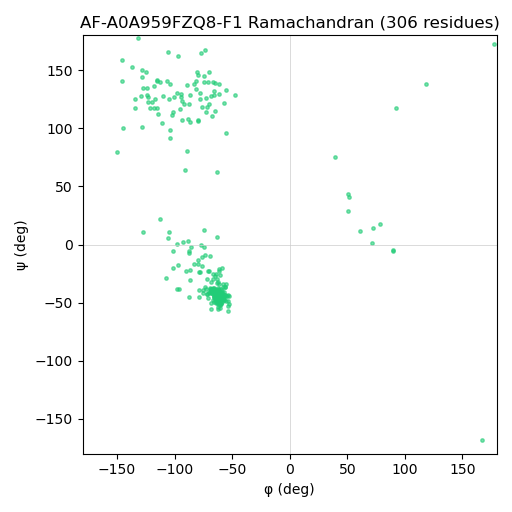792 1.00 60.88 196 VAL A C 1
ATOM 1505 O O . VAL A 1 196 ? -10.458 5.688 4.224 1.00 60.88 196 VAL A O 1
ATOM 1508 N N . SER A 1 197 ? -8.895 7.290 4.200 1.00 60.12 197 SER A N 1
ATOM 1509 C CA . SER A 1 197 ? -9.476 8.088 5.289 1.00 60.12 197 SER A CA 1
ATOM 1510 C C . SER A 1 197 ? -10.840 8.682 4.947 1.00 60.12 197 SER A C 1
ATOM 1512 O O . SER A 1 197 ? -11.680 8.823 5.824 1.00 60.12 197 SER A O 1
ATOM 1514 N N . SER A 1 198 ? -11.091 9.029 3.681 1.00 57.81 198 SER A N 1
ATOM 1515 C CA . SER A 1 198 ? -12.400 9.536 3.230 1.00 57.81 198 SER A CA 1
ATOM 1516 C C . SER A 1 198 ? -13.481 8.451 3.116 1.00 57.81 198 SER A C 1
ATOM 1518 O O . SER A 1 198 ? -14.619 8.754 2.743 1.00 57.81 198 SER A O 1
ATOM 1520 N N . LEU A 1 199 ? -13.129 7.190 3.392 1.00 54.22 199 LEU A N 1
ATOM 1521 C CA . LEU A 1 199 ? -13.991 6.014 3.244 1.00 54.22 199 LEU A CA 1
ATOM 1522 C C . LEU A 1 199 ? -14.067 5.153 4.517 1.00 54.22 199 LEU A C 1
ATOM 1524 O O . LEU A 1 199 ? -14.566 4.022 4.455 1.00 54.22 199 LEU A O 1
ATOM 1528 N N . GLU A 1 200 ? -13.552 5.669 5.634 1.00 62.72 200 GLU A N 1
ATOM 1529 C CA . GLU A 1 200 ? -13.789 5.150 6.978 1.00 62.72 200 GLU A CA 1
ATOM 1530 C C . GLU A 1 200 ? -14.968 5.908 7.581 1.00 62.72 200 GLU A C 1
ATOM 1532 O O . GLU A 1 200 ? -14.850 7.085 7.918 1.00 62.72 200 GLU A O 1
ATOM 1537 N N . ASP A 1 201 ? -16.111 5.235 7.687 1.00 74.44 201 ASP A N 1
ATOM 1538 C CA . ASP A 1 201 ? -17.288 5.807 8.341 1.00 74.44 201 ASP A CA 1
ATOM 1539 C C . ASP A 1 201 ? -17.259 5.547 9.846 1.00 74.44 201 ASP A C 1
ATOM 1541 O O . ASP A 1 201 ? -17.916 6.264 10.586 1.00 74.44 201 ASP A O 1
ATOM 1545 N N . PHE A 1 202 ? -16.517 4.531 10.300 1.00 85.19 202 PHE A N 1
ATOM 1546 C CA . PHE A 1 202 ? -16.515 4.050 11.677 1.00 85.19 202 PHE A CA 1
ATOM 1547 C C . PHE A 1 202 ? -15.090 3.819 12.187 1.00 85.19 202 PHE A C 1
ATOM 1549 O O . PHE A 1 202 ? -14.358 2.941 11.712 1.00 85.19 202 PHE A O 1
ATOM 1556 N N . GLU A 1 203 ? -14.718 4.573 13.212 1.00 88.69 203 GLU A N 1
ATOM 1557 C CA . GLU A 1 203 ? -13.410 4.514 13.856 1.00 88.69 203 GLU A CA 1
ATOM 1558 C C . GLU A 1 203 ? -13.567 4.347 15.379 1.00 88.69 203 GLU A C 1
ATOM 1560 O O . GLU A 1 203 ? -14.544 4.796 15.979 1.00 88.69 203 GLU A O 1
ATOM 1565 N N . LEU A 1 204 ? -12.595 3.691 16.014 1.00 89.88 204 LEU A N 1
ATOM 1566 C CA . LEU A 1 204 ? -12.416 3.672 17.467 1.00 89.88 204 LEU A CA 1
ATOM 1567 C C . LEU A 1 204 ? -11.108 4.376 17.805 1.00 89.88 204 LEU A C 1
ATOM 1569 O O . LEU A 1 204 ? -10.029 3.882 17.484 1.00 89.88 204 LEU A O 1
ATOM 1573 N N . GLU A 1 205 ? -11.187 5.524 18.456 1.00 90.12 205 GLU A N 1
ATOM 1574 C CA . GLU A 1 205 ? -10.020 6.273 18.908 1.00 90.12 205 GLU A CA 1
ATOM 1575 C C . GLU A 1 205 ? -9.656 5.858 20.337 1.00 90.12 205 GLU A C 1
ATOM 1577 O O . GLU A 1 205 ? -10.465 5.996 21.252 1.00 90.12 205 GLU A O 1
ATOM 1582 N N . TYR A 1 206 ? -8.444 5.351 20.555 1.00 89.62 206 TYR A N 1
ATOM 1583 C CA . TYR A 1 206 ? -7.938 5.067 21.896 1.00 89.62 206 TYR A CA 1
ATOM 1584 C C . TYR A 1 206 ? -7.638 6.384 22.613 1.00 89.62 206 TYR A C 1
ATOM 1586 O O . TYR A 1 206 ? -6.785 7.154 22.178 1.00 89.62 206 TYR A O 1
ATOM 1594 N N . ILE A 1 207 ? -8.330 6.635 23.723 1.00 89.75 207 ILE A N 1
ATOM 1595 C CA . ILE A 1 207 ? -8.183 7.853 24.529 1.00 89.75 207 ILE A CA 1
ATOM 1596 C C . ILE A 1 207 ? -7.220 7.625 25.695 1.00 89.75 207 ILE A C 1
ATOM 1598 O O . ILE A 1 207 ? -6.436 8.517 26.036 1.00 89.75 207 ILE A O 1
ATOM 1602 N N . SER A 1 208 ? -7.284 6.437 26.298 1.00 87.25 208 SER A N 1
ATOM 1603 C CA . SER A 1 208 ? -6.476 6.037 27.446 1.00 87.25 208 SER A CA 1
ATOM 1604 C C . SER A 1 208 ? -6.143 4.544 27.363 1.00 87.25 208 SER A C 1
ATOM 1606 O O . SER A 1 208 ? -7.035 3.772 26.988 1.00 87.25 208 SER A O 1
ATOM 1608 N N . PRO A 1 209 ? -4.912 4.129 27.724 1.00 83.69 209 PRO A N 1
ATOM 1609 C CA . PRO A 1 209 ? -3.780 4.944 28.191 1.00 83.69 209 PRO A CA 1
ATOM 1610 C C . PRO A 1 209 ? -3.164 5.830 27.091 1.00 83.69 209 PRO A C 1
ATOM 1612 O O . PRO A 1 209 ? -3.182 5.487 25.910 1.00 83.69 209 PRO A O 1
ATOM 1615 N N . VAL A 1 210 ? -2.630 6.998 27.478 1.00 81.88 210 VAL A N 1
ATOM 1616 C CA . VAL A 1 210 ? -2.184 8.052 26.535 1.00 81.88 210 VAL A CA 1
ATOM 1617 C C . VAL A 1 210 ? -1.034 7.585 25.635 1.00 81.88 210 VAL A C 1
ATOM 1619 O O . VAL A 1 210 ? -0.965 7.962 24.468 1.00 81.88 210 VAL A O 1
ATOM 1622 N N . GLU A 1 211 ? -0.172 6.718 26.158 1.00 78.56 211 GLU A N 1
ATOM 1623 C CA . GLU A 1 211 ? 0.978 6.133 25.454 1.00 78.56 211 GLU A CA 1
ATOM 1624 C C . GLU A 1 211 ? 0.574 5.296 24.231 1.00 78.56 211 GLU A C 1
ATOM 1626 O O . GLU A 1 211 ? 1.360 5.131 23.301 1.00 78.56 211 GLU A O 1
ATOM 1631 N N . PHE A 1 212 ? -0.668 4.807 24.209 1.00 77.94 212 PHE A N 1
ATOM 1632 C CA . PHE A 1 212 ? -1.208 3.953 23.154 1.00 77.94 212 PHE A CA 1
ATOM 1633 C C . PHE A 1 212 ? -2.309 4.651 22.347 1.00 77.94 212 PHE A C 1
ATOM 1635 O O . PHE A 1 212 ? -3.125 3.984 21.704 1.00 77.94 212 PHE A O 1
ATOM 1642 N N . ARG A 1 213 ? -2.341 5.995 22.355 1.00 79.06 213 ARG A N 1
ATOM 1643 C CA . ARG A 1 213 ? -3.256 6.759 21.498 1.00 79.06 213 ARG A CA 1
ATOM 1644 C C . ARG A 1 213 ? -3.077 6.369 20.036 1.00 79.06 213 ARG A C 1
ATOM 1646 O O . ARG A 1 213 ? -1.972 6.311 19.502 1.00 79.06 213 ARG A O 1
ATOM 1653 N N . GLY A 1 214 ? -4.202 6.139 19.382 1.00 78.06 214 GLY A N 1
ATOM 1654 C CA . GLY A 1 214 ? -4.272 5.744 17.988 1.00 78.06 214 GLY A CA 1
ATOM 1655 C C . GLY A 1 214 ? -5.716 5.500 17.586 1.00 78.06 214 GLY A C 1
ATOM 1656 O O . GLY A 1 214 ? -6.612 5.490 18.427 1.00 78.06 214 GLY A O 1
ATOM 1657 N N . THR A 1 215 ? -5.944 5.288 16.298 1.00 81.06 215 THR A N 1
ATOM 1658 C CA . THR A 1 215 ? -7.288 5.094 15.755 1.00 81.06 215 THR A CA 1
ATOM 1659 C C . THR A 1 215 ? -7.370 3.728 15.099 1.00 81.06 215 THR A C 1
ATOM 1661 O O . THR A 1 215 ? -6.601 3.418 14.189 1.00 81.06 215 THR A O 1
ATOM 1664 N N . ASN A 1 216 ? -8.303 2.901 15.560 1.00 80.56 216 ASN A N 1
ATOM 1665 C CA . ASN A 1 216 ? -8.611 1.616 14.963 1.00 80.56 216 ASN A CA 1
ATOM 1666 C C . ASN A 1 216 ? -9.790 1.767 13.999 1.00 80.56 216 ASN A C 1
ATOM 1668 O O . ASN A 1 216 ? -10.902 2.124 14.386 1.00 80.56 216 ASN A O 1
ATOM 1672 N N . ARG A 1 217 ? -9.525 1.516 12.723 1.00 81.56 217 ARG A N 1
ATOM 1673 C CA . ARG A 1 217 ? -10.475 1.673 11.623 1.00 81.56 217 ARG A CA 1
ATOM 1674 C C . ARG A 1 217 ? -11.301 0.409 11.469 1.00 81.56 217 ARG A C 1
ATOM 1676 O O . ARG A 1 217 ? -10.788 -0.596 10.989 1.00 81.56 217 ARG A O 1
ATOM 1683 N N . ILE A 1 218 ? -12.562 0.444 11.895 1.00 84.75 218 ILE A N 1
ATOM 1684 C CA . ILE A 1 218 ? -13.405 -0.757 11.987 1.00 84.75 218 ILE A CA 1
ATOM 1685 C C . ILE A 1 218 ? -14.404 -0.906 10.834 1.00 84.75 218 ILE A C 1
ATOM 1687 O O . ILE A 1 218 ? -15.044 -1.955 10.705 1.00 84.75 218 ILE A O 1
ATOM 1691 N N . SER A 1 219 ? -14.502 0.092 9.947 1.00 81.50 219 SER A N 1
ATOM 1692 C CA . SER A 1 219 ? -15.504 0.130 8.873 1.00 81.50 219 SER A CA 1
ATOM 1693 C C . SER A 1 219 ? -15.454 -1.088 7.957 1.00 81.50 219 SER A C 1
ATOM 1695 O O . SER A 1 219 ? -16.500 -1.607 7.566 1.00 81.50 219 SER A O 1
ATOM 1697 N N . LYS A 1 220 ? -14.249 -1.562 7.608 1.00 75.19 220 LYS A N 1
ATOM 1698 C CA . LYS A 1 220 ? -14.073 -2.685 6.675 1.00 75.19 220 LYS A CA 1
ATOM 1699 C C . LYS A 1 220 ? -14.710 -3.973 7.202 1.00 75.19 220 LYS A C 1
ATOM 1701 O O . LYS A 1 220 ? -15.387 -4.664 6.446 1.00 75.19 220 LYS A O 1
ATOM 1706 N N . TRP A 1 221 ? -14.495 -4.292 8.479 1.00 79.75 221 TRP A N 1
ATOM 1707 C CA . TRP A 1 221 ? -15.012 -5.520 9.088 1.00 79.75 221 TRP A CA 1
ATOM 1708 C C . TRP A 1 221 ? -16.512 -5.411 9.374 1.00 79.75 221 TRP A C 1
ATOM 1710 O O . TRP A 1 221 ? -17.254 -6.327 9.032 1.00 79.75 221 TRP A O 1
ATOM 1720 N N . LEU A 1 222 ? -16.969 -4.256 9.870 1.00 83.75 222 LEU A N 1
ATOM 1721 C CA . LEU A 1 222 ? -18.391 -3.992 10.104 1.00 83.75 222 LEU A CA 1
ATOM 1722 C C . LEU A 1 222 ? -19.219 -4.107 8.816 1.00 83.75 222 LEU A C 1
ATOM 1724 O O . LEU A 1 222 ? -20.213 -4.827 8.778 1.00 83.75 222 LEU A O 1
ATOM 1728 N N . ARG A 1 223 ? -18.787 -3.455 7.728 1.00 78.69 223 ARG A N 1
ATOM 1729 C CA . ARG A 1 223 ? -19.485 -3.506 6.429 1.00 78.69 223 ARG A CA 1
ATOM 1730 C C . ARG A 1 223 ? -19.449 -4.894 5.783 1.00 78.69 223 ARG A C 1
ATOM 1732 O O . ARG A 1 223 ? -20.335 -5.206 4.996 1.00 78.69 223 ARG A O 1
ATOM 1739 N N . ALA A 1 224 ? -18.452 -5.717 6.107 1.00 76.50 224 ALA A N 1
ATOM 1740 C CA . ALA A 1 224 ? -18.377 -7.107 5.659 1.00 76.50 224 ALA A CA 1
ATOM 1741 C C . ALA A 1 224 ? -19.321 -8.046 6.438 1.00 76.50 224 ALA A C 1
ATOM 1743 O O . ALA A 1 224 ? -19.337 -9.242 6.164 1.00 76.50 224 ALA A O 1
ATOM 1744 N N . GLY A 1 225 ? -20.078 -7.527 7.414 1.00 78.62 225 GLY A N 1
ATOM 1745 C CA . GLY A 1 225 ? -20.947 -8.325 8.279 1.00 78.62 225 GLY A CA 1
ATOM 1746 C C . GLY A 1 225 ? -20.177 -9.171 9.294 1.00 78.62 225 GLY A C 1
ATOM 1747 O O . GLY A 1 225 ? -20.750 -10.086 9.880 1.00 78.62 225 GLY A O 1
ATOM 1748 N N . LEU A 1 226 ? -18.885 -8.892 9.496 1.00 82.75 226 LEU A N 1
ATOM 1749 C CA . LEU A 1 226 ? -18.066 -9.603 10.467 1.00 82.75 226 LEU A CA 1
ATOM 1750 C C . LEU A 1 226 ? -18.293 -9.033 11.863 1.00 82.75 226 LEU A C 1
ATOM 1752 O O . LEU A 1 226 ? -18.368 -7.820 12.067 1.00 82.75 226 LEU A O 1
ATOM 1756 N N . GLU A 1 227 ? -18.340 -9.932 12.835 1.00 84.00 227 GLU A N 1
ATOM 1757 C CA . GLU A 1 227 ? -18.401 -9.574 14.242 1.00 84.00 227 GLU A CA 1
ATOM 1758 C C . GLU A 1 227 ? -17.010 -9.164 14.730 1.00 84.00 227 GLU A C 1
ATOM 1760 O O . GLU A 1 227 ? -16.032 -9.899 14.578 1.00 84.00 227 GLU A O 1
ATOM 1765 N N . ILE A 1 228 ? -16.910 -7.966 15.302 1.00 89.94 228 ILE A N 1
ATOM 1766 C CA . ILE A 1 228 ? -15.637 -7.403 15.755 1.00 89.94 228 ILE A CA 1
ATOM 1767 C C . ILE A 1 228 ? -15.547 -7.573 17.259 1.00 89.94 228 ILE A C 1
ATOM 1769 O O . ILE A 1 228 ? -16.277 -6.929 18.008 1.00 89.94 228 ILE A O 1
ATOM 1773 N N . PHE A 1 229 ? -14.609 -8.395 17.705 1.00 91.81 229 PHE A N 1
ATOM 1774 C CA . PHE A 1 229 ? -14.325 -8.568 19.125 1.00 91.81 229 PHE A CA 1
ATOM 1775 C C . PHE A 1 229 ? -13.282 -7.558 19.604 1.00 91.81 229 PHE A C 1
ATOM 1777 O O . PHE A 1 229 ? -12.269 -7.329 18.930 1.00 91.81 229 PHE A O 1
ATOM 1784 N N . ILE A 1 230 ? -13.538 -6.986 20.778 1.00 92.56 230 ILE A N 1
ATOM 1785 C CA . ILE A 1 230 ? -12.650 -6.099 21.526 1.00 92.56 230 ILE A CA 1
ATOM 1786 C C . ILE A 1 230 ? -12.179 -6.843 22.774 1.00 92.56 230 ILE A C 1
ATOM 1788 O O . ILE A 1 230 ? -13.008 -7.342 23.533 1.00 92.56 230 ILE A O 1
ATOM 1792 N N . GLY A 1 231 ? -10.870 -6.908 23.015 1.00 91.62 231 GLY A N 1
ATOM 1793 C CA . GLY A 1 231 ? -10.343 -7.489 24.252 1.00 91.62 231 GLY A CA 1
ATOM 1794 C C . GLY A 1 231 ? -8.845 -7.776 24.227 1.00 91.62 231 GLY A C 1
ATOM 1795 O O . GLY A 1 231 ? -8.131 -7.349 23.317 1.00 91.62 231 GLY A O 1
ATOM 1796 N N . ARG A 1 232 ? -8.380 -8.518 25.237 1.00 88.69 232 ARG A N 1
ATOM 1797 C CA . ARG A 1 232 ? -6.969 -8.907 25.440 1.00 88.69 232 ARG A CA 1
ATOM 1798 C C . ARG A 1 232 ? -6.559 -10.203 24.747 1.00 88.69 232 ARG A C 1
ATOM 1800 O O . ARG A 1 232 ? -5.436 -10.664 24.919 1.00 88.69 232 ARG A O 1
ATOM 1807 N N . GLN A 1 233 ? -7.437 -10.842 23.984 1.00 86.44 233 GLN A N 1
ATOM 1808 C CA . GLN A 1 233 ? -7.036 -12.009 23.208 1.00 86.44 233 GLN A CA 1
ATOM 1809 C C . GLN A 1 233 ? -6.352 -11.565 21.902 1.00 86.44 233 GLN A C 1
ATOM 1811 O O . GLN A 1 233 ? -6.922 -10.745 21.184 1.00 86.44 233 GLN A O 1
ATOM 1816 N N . PRO A 1 234 ? -5.204 -12.148 21.504 1.00 72.62 234 PRO A N 1
ATOM 1817 C CA . PRO A 1 234 ? -4.548 -11.828 20.227 1.00 72.62 234 PRO A CA 1
ATOM 1818 C C . PRO A 1 234 ? -5.415 -12.071 18.977 1.00 72.62 234 PRO A C 1
ATOM 1820 O O . PRO A 1 234 ? -5.137 -11.525 17.910 1.00 72.62 234 PRO A O 1
ATOM 1823 N N . GLY A 1 235 ? -6.460 -12.900 19.098 1.00 76.00 235 GLY A N 1
ATOM 1824 C CA . GLY A 1 235 ? -7.454 -13.148 18.050 1.00 76.00 235 GLY A CA 1
ATOM 1825 C C . GLY A 1 235 ? -8.528 -12.061 17.919 1.00 76.00 235 GLY A C 1
ATOM 1826 O O . GLY A 1 235 ? -9.235 -12.037 16.911 1.00 76.00 235 GLY A O 1
ATOM 1827 N N . SER A 1 236 ? -8.643 -11.154 18.894 1.00 81.62 236 SER A N 1
ATOM 1828 C CA . SER A 1 236 ? -9.597 -10.045 18.863 1.00 81.62 236 SER A CA 1
ATOM 1829 C C . SER A 1 236 ? -9.241 -9.059 17.754 1.00 81.62 236 SER A C 1
ATOM 1831 O O . SER A 1 236 ? -8.076 -8.749 17.503 1.00 81.62 236 SER A O 1
ATOM 1833 N N . THR A 1 237 ? -10.262 -8.554 17.062 1.00 83.06 237 THR A N 1
ATOM 1834 C CA . THR A 1 237 ? -10.061 -7.604 15.955 1.00 83.06 237 THR A CA 1
ATOM 1835 C C . THR A 1 237 ? -9.560 -6.263 16.487 1.00 83.06 237 THR A C 1
ATOM 1837 O O . THR A 1 237 ? -8.665 -5.652 15.905 1.00 83.06 237 THR A O 1
ATOM 1840 N N . VAL A 1 238 ? -10.085 -5.835 17.636 1.00 86.12 238 VAL A N 1
ATOM 1841 C CA . VAL A 1 238 ? -9.575 -4.703 18.410 1.00 86.12 238 VAL A CA 1
ATOM 1842 C C . VAL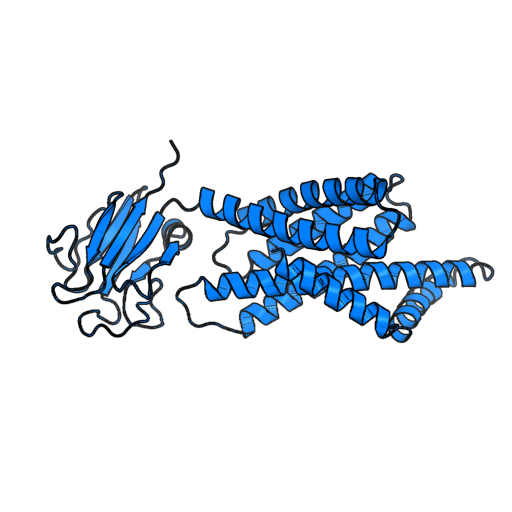 A 1 238 ? -8.818 -5.276 19.605 1.00 86.12 238 VAL A C 1
ATOM 1844 O O . VAL A 1 238 ? -9.399 -5.593 20.643 1.00 86.12 238 VAL A O 1
ATOM 1847 N N . TYR A 1 239 ? -7.516 -5.472 19.413 1.00 86.06 239 TYR A N 1
ATOM 1848 C CA . TYR A 1 239 ? -6.636 -6.045 20.425 1.00 86.06 239 TYR A CA 1
ATOM 1849 C C . TYR A 1 239 ? -6.083 -4.962 21.357 1.00 86.06 239 TYR A C 1
ATOM 1851 O O . TYR A 1 239 ? -5.404 -4.032 20.912 1.00 86.06 239 TYR A O 1
ATOM 1859 N N . VAL A 1 240 ? -6.361 -5.108 22.651 1.00 85.94 240 VAL A N 1
ATOM 1860 C CA . VAL A 1 240 ? -5.797 -4.278 23.720 1.00 85.94 240 VAL A CA 1
ATOM 1861 C C . VAL A 1 240 ? -4.389 -4.789 24.025 1.00 85.94 240 VAL A C 1
ATOM 1863 O O . VAL A 1 240 ? -4.221 -5.867 24.586 1.00 85.94 240 VAL A O 1
ATOM 1866 N N . LYS A 1 241 ? -3.375 -4.031 23.583 1.00 82.25 241 LYS A N 1
ATOM 1867 C CA . LYS A 1 241 ? -1.955 -4.437 23.620 1.00 82.25 241 LYS A CA 1
ATOM 1868 C C . LYS A 1 241 ? -1.265 -4.196 24.964 1.00 82.25 241 LYS A C 1
ATOM 1870 O O . LYS A 1 241 ? -0.172 -4.713 25.164 1.00 82.25 241 LYS A O 1
ATOM 1875 N N . TRP A 1 242 ? -1.848 -3.366 25.820 1.00 86.94 242 TRP A N 1
ATOM 1876 C CA . TRP A 1 242 ? -1.286 -3.010 27.120 1.00 86.94 242 TRP A CA 1
ATOM 1877 C C . TRP A 1 242 ? -1.885 -3.866 28.233 1.00 86.94 242 TRP A C 1
ATOM 1879 O O . TRP A 1 242 ? -2.939 -4.486 28.080 1.00 86.94 242 TRP A O 1
ATOM 1889 N N . GLU A 1 243 ? -1.187 -3.885 29.361 1.00 84.44 243 GLU A N 1
ATOM 1890 C CA . GLU A 1 243 ? -1.626 -4.588 30.556 1.00 84.44 243 GLU A CA 1
ATOM 1891 C C . GLU A 1 243 ? -2.795 -3.841 31.208 1.00 84.44 243 GLU A C 1
ATOM 1893 O O . GLU A 1 243 ? -2.654 -2.714 31.681 1.00 84.44 243 GLU A O 1
ATOM 1898 N N . ASP A 1 244 ? -3.967 -4.474 31.199 1.00 87.31 244 ASP A N 1
ATOM 1899 C CA . ASP A 1 244 ? -5.159 -4.017 31.910 1.00 87.31 244 ASP A CA 1
ATOM 1900 C C . ASP A 1 244 ? -5.939 -5.238 32.413 1.00 87.31 244 ASP A C 1
ATOM 1902 O O . ASP A 1 244 ? -6.618 -5.925 31.649 1.00 87.31 244 ASP A O 1
ATOM 1906 N N . GLU A 1 245 ? -5.793 -5.571 33.694 1.00 87.56 245 GLU A N 1
ATOM 1907 C CA . GLU A 1 245 ? -6.390 -6.772 34.309 1.00 87.56 245 GLU A CA 1
ATOM 1908 C C . GLU A 1 245 ? -7.921 -6.791 34.249 1.00 87.56 245 GLU A C 1
ATOM 1910 O O . GLU A 1 245 ? -8.528 -7.857 34.289 1.00 87.56 245 GLU A O 1
ATOM 1915 N N . HIS A 1 246 ? -8.547 -5.626 34.077 1.00 91.88 246 HIS A N 1
ATOM 1916 C CA . HIS A 1 246 ? -9.999 -5.485 34.035 1.00 91.88 246 HIS A CA 1
ATOM 1917 C C . HIS A 1 246 ? -10.584 -5.683 32.629 1.00 91.88 246 HIS A C 1
ATOM 1919 O O . HIS A 1 246 ? -11.805 -5.739 32.473 1.00 91.88 246 HIS A O 1
ATOM 1925 N N . VAL A 1 247 ? -9.736 -5.810 31.602 1.00 91.69 247 VAL A N 1
ATOM 1926 C CA . VAL A 1 247 ? -10.172 -6.116 30.238 1.00 91.69 247 VAL A CA 1
ATOM 1927 C C . VAL A 1 247 ? -10.108 -7.622 30.019 1.00 91.69 247 VAL A C 1
ATOM 1929 O O . VAL A 1 247 ? -9.059 -8.248 30.125 1.00 91.69 247 VAL A O 1
ATOM 1932 N N . ALA A 1 248 ? -11.233 -8.215 29.647 1.00 91.19 248 ALA A N 1
ATOM 1933 C CA . ALA A 1 248 ? -11.324 -9.648 29.406 1.00 91.19 248 ALA A CA 1
ATOM 1934 C C . ALA A 1 248 ? -10.716 -10.046 28.044 1.00 91.19 248 ALA A C 1
ATOM 1936 O O . ALA A 1 248 ? -10.533 -9.191 27.166 1.00 91.19 248 ALA A O 1
ATOM 1937 N N . PRO A 1 249 ? -10.435 -11.345 27.809 1.00 90.38 249 PRO A N 1
ATOM 1938 C CA . PRO A 1 249 ? -9.958 -11.828 26.511 1.00 90.38 249 PRO A CA 1
ATOM 1939 C C . PRO A 1 249 ? -10.864 -11.394 25.345 1.00 90.38 249 PRO A C 1
ATOM 1941 O O . PRO A 1 249 ? -10.372 -10.875 24.337 1.00 90.38 249 PRO A O 1
ATOM 1944 N N . GLN A 1 250 ? -12.181 -11.518 25.529 1.00 92.06 250 GLN A N 1
ATOM 1945 C CA . GLN A 1 250 ? -13.229 -10.959 24.674 1.00 92.06 250 GLN A CA 1
ATOM 1946 C C . GLN A 1 250 ? -14.201 -10.191 25.570 1.00 92.06 250 GLN A C 1
ATOM 1948 O O . GLN A 1 250 ? -15.005 -10.785 26.274 1.00 92.06 250 GLN A O 1
ATOM 1953 N N . HIS A 1 251 ? -14.082 -8.870 25.590 1.00 94.25 251 HIS A N 1
ATOM 1954 C CA . HIS A 1 251 ? -14.776 -8.016 26.550 1.00 94.25 251 HIS A CA 1
ATOM 1955 C C . HIS A 1 251 ? -16.052 -7.399 25.968 1.00 94.25 251 HIS A C 1
ATOM 1957 O O . HIS A 1 251 ? -17.080 -7.296 26.635 1.00 94.25 251 HIS A O 1
ATOM 1963 N N . ALA A 1 252 ? -16.002 -7.008 24.697 1.00 95.19 252 ALA A N 1
ATOM 1964 C CA . ALA A 1 252 ? -17.151 -6.465 23.992 1.00 95.19 252 ALA A CA 1
ATOM 1965 C C . ALA A 1 252 ? -17.125 -6.881 22.525 1.00 95.19 252 ALA A C 1
ATOM 1967 O O . ALA A 1 252 ? -16.080 -7.217 21.961 1.00 95.19 252 ALA A O 1
ATOM 1968 N N . LYS A 1 253 ? -18.294 -6.830 21.901 1.00 94.81 253 LYS A N 1
ATOM 1969 C CA . LYS A 1 253 ? -18.503 -7.204 20.511 1.00 94.81 253 LYS A CA 1
ATOM 1970 C C . LYS A 1 253 ? -19.207 -6.074 19.777 1.00 94.81 253 LYS A C 1
ATOM 1972 O O . LYS A 1 253 ? -20.187 -5.529 20.277 1.00 94.81 253 LYS A O 1
ATOM 1977 N N . LEU A 1 254 ? -18.733 -5.741 18.581 1.00 94.50 254 LEU A N 1
ATOM 1978 C CA . LEU A 1 254 ? -19.399 -4.809 17.680 1.00 94.50 254 LEU A CA 1
ATOM 1979 C C . LEU A 1 254 ? -20.037 -5.555 16.514 1.00 94.50 254 LEU A C 1
ATOM 1981 O O . LEU A 1 254 ? -19.461 -6.493 15.956 1.00 94.50 254 LEU A O 1
ATOM 1985 N N . SER A 1 255 ? -21.226 -5.103 16.134 1.00 92.81 255 SER A N 1
ATOM 1986 C CA . SER A 1 255 ? -21.961 -5.595 14.972 1.00 92.81 255 SER A CA 1
ATOM 1987 C C . SER A 1 255 ? -22.565 -4.430 14.198 1.00 92.81 255 SER A C 1
ATOM 1989 O O . SER A 1 255 ? -22.839 -3.376 14.766 1.00 92.81 255 SER A O 1
ATOM 1991 N N . TYR A 1 256 ? -22.761 -4.609 12.897 1.00 90.19 256 TYR A N 1
ATOM 1992 C CA . TYR A 1 256 ? -23.355 -3.599 12.027 1.00 90.19 256 TYR A CA 1
ATOM 1993 C C . TYR A 1 256 ? -24.651 -4.138 11.440 1.00 90.19 256 TYR A C 1
ATOM 1995 O O . TYR A 1 256 ? -24.644 -5.149 10.740 1.00 90.19 256 TYR A O 1
ATOM 2003 N N . VAL A 1 257 ? -25.766 -3.483 11.758 1.00 87.50 257 VAL A N 1
ATOM 2004 C CA . VAL A 1 257 ? -27.103 -3.902 11.329 1.00 87.50 257 VAL A CA 1
ATOM 2005 C C . VAL A 1 257 ? -27.851 -2.679 10.820 1.00 87.50 257 VAL A C 1
ATOM 2007 O O . VAL A 1 257 ? -27.975 -1.683 11.526 1.00 87.50 257 VAL A O 1
ATOM 2010 N N . SER A 1 258 ? -28.346 -2.754 9.583 1.00 83.94 258 SER A N 1
ATOM 2011 C CA . SER A 1 258 ? -29.221 -1.735 8.983 1.00 83.94 258 SER A CA 1
ATOM 2012 C C . SER A 1 258 ? -28.685 -0.299 9.065 1.00 83.94 258 SER A C 1
ATOM 2014 O O . SER A 1 258 ? -29.432 0.635 9.339 1.00 83.94 258 SER A O 1
ATOM 2016 N N . GLY A 1 259 ? -27.382 -0.108 8.843 1.00 83.25 259 GLY A N 1
ATOM 2017 C CA . GLY A 1 259 ? -26.776 1.226 8.862 1.00 83.25 259 GLY A CA 1
ATOM 2018 C C . GLY A 1 259 ? -26.272 1.692 10.228 1.00 83.25 259 GLY A C 1
ATOM 2019 O O . GLY A 1 259 ? -25.632 2.735 10.292 1.00 83.25 259 GLY A O 1
ATOM 2020 N N . VAL A 1 260 ? -26.509 0.926 11.297 1.00 89.06 260 VAL A N 1
ATOM 2021 C CA . VAL A 1 260 ? -26.177 1.307 12.675 1.00 89.06 260 VAL A CA 1
ATOM 2022 C C . VAL A 1 260 ? -25.168 0.327 13.271 1.00 89.06 260 VAL A C 1
ATOM 2024 O O . VAL A 1 260 ? -25.290 -0.891 13.109 1.00 89.06 260 VAL A O 1
ATOM 2027 N N . VAL A 1 261 ? -24.160 0.859 13.966 1.00 91.62 261 VAL A N 1
ATOM 2028 C CA . VAL A 1 261 ? -23.204 0.055 14.734 1.00 91.62 261 VAL A CA 1
ATOM 2029 C C . VAL A 1 261 ? -23.764 -0.184 16.128 1.00 91.62 261 VAL A C 1
ATOM 2031 O O . VAL A 1 261 ? -24.160 0.748 16.822 1.00 91.62 261 VAL A O 1
ATOM 2034 N N . TYR A 1 262 ? -23.783 -1.442 16.545 1.00 94.50 262 TYR A N 1
ATOM 2035 C CA . TYR A 1 262 ? -24.193 -1.863 17.873 1.00 94.50 262 TYR A CA 1
ATOM 2036 C C . TYR A 1 262 ? -23.000 -2.416 18.631 1.00 94.50 262 TYR A C 1
ATOM 2038 O O . TYR A 1 262 ? -22.214 -3.180 18.069 1.00 94.50 262 TYR A O 1
ATOM 2046 N N . ILE A 1 263 ? -22.926 -2.093 19.915 1.00 95.56 263 ILE A N 1
ATOM 2047 C CA . ILE A 1 263 ? -22.055 -2.752 20.878 1.00 95.56 263 ILE A CA 1
ATOM 2048 C C . ILE A 1 263 ? -22.867 -3.698 21.754 1.00 95.56 263 ILE A C 1
ATOM 2050 O O . ILE A 1 263 ? -23.979 -3.388 22.181 1.00 95.56 263 ILE A O 1
ATOM 2054 N N . GLU A 1 264 ? -22.300 -4.864 22.003 1.00 96.00 264 GLU A N 1
ATOM 2055 C CA . GLU A 1 264 ? -22.797 -5.877 22.917 1.00 96.00 264 GLU A CA 1
ATOM 2056 C C . GLU A 1 264 ? -21.705 -6.124 23.959 1.00 96.00 264 GLU A C 1
ATOM 2058 O O . GLU A 1 264 ? -20.581 -6.508 23.621 1.00 96.00 264 GLU A O 1
ATOM 2063 N N . ALA A 1 265 ? -22.018 -5.832 25.219 1.00 94.69 265 ALA A N 1
ATOM 2064 C CA . ALA A 1 265 ? -21.112 -6.054 26.336 1.00 94.69 265 ALA A CA 1
ATOM 2065 C C . ALA A 1 265 ? -21.096 -7.550 26.674 1.00 94.69 265 ALA A C 1
ATOM 2067 O O . ALA A 1 265 ? -22.142 -8.106 27.010 1.00 94.69 265 ALA A O 1
ATOM 2068 N N . LEU A 1 266 ? -19.936 -8.198 26.563 1.00 94.00 266 LEU A N 1
ATOM 2069 C CA . LEU A 1 266 ? -19.746 -9.572 27.047 1.00 94.00 266 LEU A CA 1
ATOM 2070 C C . LEU A 1 266 ? -19.349 -9.559 28.526 1.00 94.00 266 LEU A C 1
ATOM 2072 O O . LEU A 1 266 ? -19.723 -10.450 29.276 1.00 94.00 266 LEU A O 1
ATOM 2076 N N . GLU A 1 267 ? -18.655 -8.498 28.928 1.00 93.94 267 GLU A N 1
ATOM 2077 C CA . GLU A 1 267 ? -18.203 -8.212 30.284 1.00 93.94 267 GLU A CA 1
ATOM 2078 C C . GLU A 1 267 ? -18.542 -6.763 30.661 1.00 93.94 267 GLU A C 1
ATOM 2080 O O . GLU A 1 267 ? -19.094 -6.012 29.851 1.00 93.94 267 GLU A O 1
ATOM 2085 N N . GLU A 1 268 ? -18.227 -6.356 31.895 1.00 93.12 268 GLU A N 1
ATOM 2086 C CA . GLU A 1 268 ? -18.566 -5.033 32.434 1.00 93.12 268 GLU A CA 1
ATOM 2087 C C . GLU A 1 268 ? -18.051 -3.879 31.550 1.00 93.12 268 GLU A C 1
ATOM 2089 O O . GLU A 1 268 ? -16.927 -3.419 31.691 1.00 93.12 268 GLU A O 1
ATOM 2094 N N . THR A 1 269 ? -18.905 -3.348 30.674 1.00 94.50 269 THR A N 1
ATOM 2095 C CA . THR A 1 269 ? -18.570 -2.255 29.750 1.00 94.50 269 THR A CA 1
ATOM 2096 C C . THR A 1 269 ? -19.401 -1.022 30.082 1.00 94.50 269 THR A C 1
ATOM 2098 O O . THR A 1 269 ? -20.593 -1.127 30.383 1.00 94.50 269 THR A O 1
ATOM 2101 N N . LEU A 1 270 ? -18.799 0.164 30.003 1.00 94.69 270 LEU A N 1
ATOM 2102 C CA . LEU A 1 270 ? -19.489 1.431 30.225 1.00 94.69 270 LEU A CA 1
ATOM 2103 C C . LEU A 1 270 ? -19.514 2.264 28.944 1.00 94.69 270 LEU A C 1
ATOM 2105 O O . LEU A 1 270 ? -18.514 2.334 28.233 1.00 94.69 270 LEU A O 1
ATOM 2109 N N . ILE A 1 271 ? -20.632 2.947 28.693 1.00 94.00 271 ILE A N 1
ATOM 2110 C CA . ILE A 1 271 ? -20.721 4.049 27.726 1.00 94.00 271 ILE A CA 1
ATOM 2111 C C . ILE A 1 271 ? -21.076 5.316 28.487 1.00 94.00 271 ILE A C 1
ATOM 2113 O O . ILE A 1 271 ? -22.080 5.335 29.198 1.00 94.00 271 ILE A O 1
ATOM 2117 N N . HIS A 1 272 ? -20.283 6.380 28.348 1.00 89.06 272 HIS A N 1
ATOM 2118 C CA . HIS A 1 272 ? -20.526 7.647 29.052 1.00 89.06 272 HIS A CA 1
ATOM 2119 C C . HIS A 1 272 ? -20.737 7.452 30.571 1.00 89.06 272 HIS A C 1
ATOM 2121 O O . HIS A 1 272 ? -21.659 8.014 31.164 1.00 89.06 272 HIS A O 1
ATOM 2127 N N . ASN A 1 273 ? -19.908 6.603 31.195 1.00 86.81 273 ASN A N 1
ATOM 2128 C CA . ASN A 1 273 ? -19.998 6.179 32.602 1.00 86.81 273 ASN A CA 1
ATOM 2129 C C . ASN A 1 273 ? -21.294 5.441 32.999 1.00 86.81 273 ASN A C 1
ATOM 2131 O O . ASN A 1 273 ? -21.534 5.219 34.186 1.00 86.81 273 ASN A O 1
ATOM 2135 N N . LYS A 1 274 ? -22.127 5.022 32.042 1.00 91.56 274 LYS A N 1
ATOM 2136 C CA . LYS A 1 274 ? -23.292 4.166 32.293 1.00 91.56 274 LYS A CA 1
ATOM 2137 C C . LYS A 1 274 ? -22.957 2.728 31.939 1.00 91.56 274 LYS A C 1
ATOM 2139 O O . LYS A 1 274 ? -22.518 2.451 30.826 1.00 91.56 274 LYS A O 1
ATOM 2144 N N . MET A 1 275 ? -23.187 1.824 32.883 1.00 91.81 275 MET A N 1
ATOM 2145 C CA . MET A 1 275 ? -22.984 0.395 32.672 1.00 91.81 275 MET A CA 1
ATOM 2146 C C . MET A 1 275 ? -23.963 -0.139 31.632 1.00 91.81 275 MET A C 1
ATOM 2148 O O . MET A 1 275 ? -25.166 0.129 31.702 1.00 91.81 275 MET A O 1
ATOM 2152 N N . LEU A 1 276 ? -23.440 -0.903 30.679 1.00 92.25 276 LEU A N 1
ATOM 2153 C CA . LEU A 1 276 ? -24.260 -1.604 29.710 1.00 92.25 276 LEU A CA 1
ATOM 2154 C C . LEU A 1 276 ? -24.770 -2.926 30.300 1.00 92.25 276 LEU A C 1
ATOM 2156 O O . LEU A 1 276 ? -24.003 -3.645 30.939 1.00 92.25 276 LEU A O 1
ATOM 2160 N N . PRO A 1 277 ? -26.041 -3.288 30.070 1.00 91.75 277 PRO A N 1
ATOM 2161 C CA . PRO A 1 277 ? -26.519 -4.642 30.315 1.00 91.75 277 PRO A CA 1
ATOM 2162 C C . PRO A 1 277 ? -25.765 -5.661 29.449 1.00 91.75 277 PRO A C 1
ATOM 2164 O O . PRO A 1 277 ? -25.677 -5.507 28.228 1.00 91.75 277 PRO A O 1
ATOM 2167 N N . ILE A 1 278 ? -25.265 -6.716 30.093 1.00 93.00 278 ILE A N 1
ATOM 2168 C CA . ILE A 1 278 ? -24.525 -7.812 29.453 1.00 93.00 278 ILE A CA 1
ATOM 2169 C C . ILE A 1 278 ? -25.419 -8.529 28.429 1.00 93.00 278 ILE A C 1
ATOM 2171 O O . ILE A 1 278 ? -26.607 -8.750 28.672 1.00 93.00 278 ILE A O 1
ATOM 2175 N N . GLY A 1 279 ? -24.856 -8.857 27.263 1.00 90.75 279 GLY A N 1
ATOM 2176 C CA . GLY A 1 279 ? -25.525 -9.574 26.169 1.00 90.75 279 GLY A CA 1
ATOM 2177 C C . GLY A 1 279 ? -26.580 -8.764 25.408 1.00 90.75 279 GLY A C 1
ATOM 2178 O O . GLY A 1 279 ? -27.216 -9.275 24.487 1.00 90.75 279 GLY A O 1
ATOM 2179 N N . LYS A 1 280 ? -26.800 -7.490 25.761 1.00 92.44 280 LYS A N 1
ATOM 2180 C CA . LYS A 1 280 ? -27.763 -6.632 25.064 1.00 92.44 280 LYS A CA 1
ATOM 2181 C C . LYS A 1 280 ? -27.057 -5.742 24.048 1.00 92.44 280 LYS A C 1
ATOM 2183 O O . LYS A 1 280 ? -26.124 -5.015 24.377 1.00 92.44 280 LYS A O 1
ATOM 2188 N N . LYS A 1 281 ? -27.582 -5.733 22.822 1.00 92.06 281 LYS A N 1
ATOM 2189 C CA . LYS A 1 281 ? -27.135 -4.826 21.761 1.00 92.06 281 LYS A CA 1
ATOM 2190 C C . LYS A 1 281 ? -27.609 -3.404 22.030 1.00 92.06 281 LYS A C 1
ATOM 2192 O O . LYS A 1 281 ? -28.806 -3.157 22.192 1.00 92.06 281 LYS A O 1
ATOM 2197 N N . ILE A 1 282 ? -26.670 -2.470 22.033 1.00 94.50 282 ILE A N 1
ATOM 2198 C CA . ILE A 1 282 ? -26.911 -1.042 22.230 1.00 94.50 282 ILE A CA 1
ATOM 2199 C C . ILE A 1 282 ? -26.324 -0.299 21.040 1.00 94.50 282 ILE A C 1
ATOM 2201 O O . ILE A 1 282 ? -25.184 -0.540 20.658 1.00 94.50 282 ILE A O 1
ATOM 2205 N N . ALA A 1 283 ? -27.127 0.564 20.421 1.00 93.62 283 ALA A N 1
ATOM 2206 C CA . ALA A 1 283 ? -26.681 1.367 19.290 1.00 93.62 283 ALA A CA 1
ATOM 2207 C C . ALA A 1 283 ? -25.647 2.394 19.762 1.00 93.62 283 ALA A C 1
ATOM 2209 O O . ALA A 1 283 ? -25.924 3.149 20.696 1.00 93.62 283 ALA A O 1
ATOM 2210 N N . LEU A 1 284 ? -24.495 2.418 19.098 1.00 93.19 284 LEU A N 1
ATOM 2211 C CA . LEU A 1 284 ? -23.480 3.443 19.286 1.00 93.19 284 LEU A CA 1
ATOM 2212 C C . LEU A 1 284 ? -23.846 4.705 18.504 1.00 93.19 284 LEU A C 1
ATOM 2214 O O . LEU A 1 284 ? -24.468 4.646 17.441 1.00 93.19 284 LEU A O 1
ATOM 2218 N N . ARG A 1 285 ? -23.448 5.852 19.046 1.00 92.50 285 ARG A N 1
ATOM 2219 C CA . ARG A 1 285 ? -23.576 7.177 18.438 1.00 92.50 285 ARG A CA 1
ATOM 2220 C C . ARG A 1 285 ? -22.219 7.850 18.374 1.00 92.50 285 ARG A C 1
ATOM 2222 O O . ARG A 1 285 ? -21.394 7.643 19.261 1.00 92.50 285 ARG A O 1
ATOM 2229 N N . ASP A 1 286 ? -22.018 8.682 17.355 1.00 91.81 286 ASP A N 1
ATOM 2230 C CA . ASP A 1 286 ? -20.798 9.481 17.232 1.00 91.81 286 ASP A CA 1
ATOM 2231 C C . ASP A 1 286 ? -20.444 10.179 18.553 1.00 91.81 286 ASP A C 1
ATOM 2233 O O . ASP A 1 286 ? -21.280 10.838 19.176 1.00 91.81 286 ASP A O 1
ATOM 2237 N N . GLY A 1 287 ? -19.200 10.002 18.987 1.00 91.38 287 GLY A N 1
ATOM 2238 C CA . GLY A 1 287 ? -18.688 10.544 20.236 1.00 91.38 287 GLY A CA 1
ATOM 2239 C C . GLY A 1 287 ? -18.843 9.650 21.464 1.00 91.38 287 GLY A C 1
ATOM 2240 O O . GLY A 1 287 ? -18.300 10.016 22.507 1.00 91.38 287 GLY A O 1
ATOM 2241 N N . ASP A 1 288 ? -19.508 8.494 21.363 1.00 94.81 288 ASP A N 1
ATOM 2242 C CA . ASP A 1 288 ? -19.690 7.584 22.496 1.00 94.81 288 ASP A CA 1
ATOM 2243 C C . ASP A 1 288 ? -18.354 7.148 23.110 1.00 94.81 288 ASP A C 1
ATOM 2245 O O . ASP A 1 288 ? -17.498 6.543 22.460 1.00 94.81 288 ASP A O 1
ATOM 2249 N N . MET A 1 289 ? -18.195 7.437 24.403 1.00 94.69 289 MET A N 1
ATOM 2250 C CA . MET A 1 289 ? -17.028 7.045 25.188 1.00 94.69 289 MET A CA 1
ATOM 2251 C C . MET A 1 289 ? -17.235 5.661 25.794 1.00 94.69 289 MET A C 1
ATOM 2253 O O . MET A 1 289 ? -18.001 5.518 26.744 1.00 94.69 289 MET A O 1
ATOM 2257 N N . ILE A 1 290 ? -16.522 4.671 25.271 1.00 95.50 290 ILE A N 1
ATOM 2258 C CA . ILE A 1 290 ? -16.532 3.273 25.698 1.00 95.50 290 ILE A CA 1
ATOM 2259 C C . ILE A 1 290 ? -15.398 3.046 26.705 1.00 95.50 290 ILE A C 1
ATOM 2261 O O . ILE A 1 290 ? -14.243 3.374 26.431 1.00 95.50 290 ILE A O 1
ATOM 2265 N N . GLN A 1 291 ? -15.701 2.449 27.855 1.00 95.12 291 GLN A N 1
ATOM 2266 C CA . GLN A 1 291 ? -14.720 2.019 28.854 1.00 95.12 291 GLN A CA 1
ATOM 2267 C C . GLN A 1 291 ? -14.880 0.516 29.117 1.00 95.12 291 GLN A C 1
ATOM 2269 O O . GLN A 1 291 ? -15.987 0.054 29.401 1.00 95.12 291 GLN A O 1
ATOM 2274 N N . LEU A 1 292 ? -13.783 -0.237 29.007 1.00 92.62 292 LEU A N 1
ATOM 2275 C CA . LEU A 1 292 ? -13.773 -1.704 29.096 1.00 92.62 292 LEU A CA 1
ATOM 2276 C C . LEU A 1 292 ? -13.546 -2.185 30.539 1.00 92.62 292 LEU A C 1
ATOM 2278 O O . LEU A 1 292 ? -12.514 -2.771 30.848 1.00 92.62 292 LEU A O 1
ATOM 2282 N N . GLY A 1 293 ? -14.482 -1.884 31.436 1.00 89.19 293 GLY A N 1
ATOM 2283 C CA . GLY A 1 293 ? -14.384 -2.183 32.867 1.00 89.19 293 GLY A CA 1
ATOM 2284 C C . GLY A 1 293 ? -14.411 -0.915 33.707 1.00 89.19 293 GLY A C 1
ATOM 2285 O O . GLY A 1 293 ? -13.752 0.073 33.391 1.00 89.19 293 GLY A O 1
ATOM 2286 N N . ARG A 1 294 ? -15.138 -0.916 34.827 1.00 88.38 294 ARG A N 1
ATOM 2287 C CA . ARG A 1 294 ? -15.246 0.270 35.700 1.00 88.38 294 ARG A CA 1
ATOM 2288 C C . ARG A 1 294 ? -13.905 0.720 36.276 1.00 88.38 294 ARG A C 1
ATOM 2290 O O . ARG A 1 294 ? -13.680 1.920 36.417 1.00 88.38 294 ARG A O 1
ATOM 2297 N N . PHE A 1 295 ? -13.023 -0.234 36.557 1.00 87.56 295 PHE A N 1
ATOM 2298 C CA . PHE A 1 295 ? -11.665 0.005 37.055 1.00 87.56 295 PHE A CA 1
ATOM 2299 C C . PHE A 1 295 ? -10.601 -0.041 35.950 1.00 87.56 295 PHE A C 1
ATOM 2301 O O . PHE A 1 295 ? -9.419 0.154 36.221 1.00 87.56 295 PHE A O 1
ATOM 2308 N N . SER A 1 296 ? -11.013 -0.276 34.702 1.00 89.12 296 SER A N 1
ATOM 2309 C CA . SER A 1 296 ? -10.114 -0.269 33.554 1.00 89.12 296 SER A CA 1
ATOM 2310 C C . SER A 1 296 ? -9.715 1.156 33.187 1.00 89.12 296 SER A C 1
ATOM 2312 O O . SER A 1 296 ? -10.544 2.072 33.147 1.00 89.12 296 SER A O 1
ATOM 2314 N N . ASN A 1 297 ? -8.442 1.318 32.832 1.00 88.69 297 ASN A N 1
ATOM 2315 C CA . ASN A 1 297 ? -7.920 2.552 32.250 1.00 88.69 297 ASN A CA 1
ATOM 2316 C C . ASN A 1 297 ? -8.099 2.594 30.726 1.00 88.69 297 ASN A C 1
ATOM 2318 O O . ASN A 1 297 ? -7.770 3.600 30.097 1.00 88.69 297 ASN A O 1
ATOM 2322 N N . THR A 1 298 ? -8.639 1.534 30.127 1.00 92.00 298 THR A N 1
ATOM 2323 C CA . THR A 1 298 ? -8.883 1.416 28.694 1.00 92.00 298 THR A CA 1
ATOM 2324 C C . THR A 1 298 ? -10.149 2.166 28.302 1.00 92.00 298 THR A C 1
ATOM 2326 O O . THR A 1 298 ? -11.270 1.727 28.572 1.00 92.00 298 THR A O 1
ATOM 2329 N N . ARG A 1 299 ? -9.966 3.306 27.629 1.00 92.81 299 ARG A N 1
ATOM 2330 C CA . ARG A 1 299 ? -11.064 4.130 27.107 1.00 92.81 299 ARG A CA 1
ATOM 2331 C C . ARG A 1 299 ? -10.918 4.339 25.615 1.00 92.81 299 ARG A C 1
ATOM 2333 O O . ARG A 1 299 ? -9.840 4.695 25.137 1.00 92.81 299 ARG A O 1
ATOM 2340 N N . MET A 1 300 ? -12.020 4.173 24.901 1.00 94.25 300 MET A N 1
ATOM 2341 C CA . MET A 1 300 ? -12.110 4.348 23.459 1.00 94.25 300 MET A CA 1
ATOM 2342 C C . MET A 1 300 ? -13.260 5.292 23.136 1.00 94.25 300 MET A C 1
ATOM 2344 O O . MET A 1 300 ? -14.292 5.256 23.797 1.00 94.25 300 MET A O 1
ATOM 2348 N N . LYS A 1 301 ? -13.102 6.128 22.120 1.00 94.19 301 LYS A N 1
ATOM 2349 C CA . LYS A 1 301 ? -14.173 6.957 21.579 1.00 94.19 301 LYS A CA 1
ATOM 2350 C C . LYS A 1 301 ? -14.628 6.358 20.259 1.00 94.19 301 LYS A C 1
ATOM 2352 O O . LYS A 1 301 ? -13.806 6.148 19.369 1.00 94.19 301 LYS A O 1
ATOM 2357 N N . TYR A 1 302 ? -15.917 6.086 20.130 1.00 93.75 302 TYR A N 1
ATOM 2358 C CA . TYR A 1 302 ? -16.505 5.742 18.846 1.00 93.75 302 TYR A CA 1
ATOM 2359 C C . TYR A 1 302 ? -16.702 7.011 18.018 1.00 93.75 302 TYR A C 1
ATOM 2361 O O . TYR A 1 302 ? -17.233 8.007 18.510 1.00 93.75 302 TYR A O 1
ATOM 2369 N N . VAL A 1 303 ? -16.237 6.977 16.773 1.00 91.25 303 VAL A N 1
ATOM 2370 C CA . VAL A 1 303 ? -16.343 8.087 15.829 1.00 91.25 303 VAL A CA 1
ATOM 2371 C C . VAL A 1 303 ? -17.071 7.596 14.587 1.00 91.25 303 VAL A C 1
ATOM 2373 O O . VAL A 1 303 ? -16.631 6.643 13.939 1.00 91.25 303 VAL A O 1
ATOM 2376 N N . GLU A 1 304 ? -18.175 8.259 14.256 1.00 89.06 304 GLU A N 1
ATOM 2377 C CA . GLU A 1 304 ? -18.959 8.013 13.050 1.00 89.06 304 GLU A CA 1
ATOM 2378 C C . GLU A 1 304 ? -18.821 9.204 12.090 1.00 89.06 304 GLU A C 1
ATOM 2380 O O . GLU A 1 304 ? -19.422 10.261 12.277 1.00 89.06 304 GLU A O 1
ATOM 2385 N N . ARG A 1 305 ? -18.043 9.040 11.018 1.00 78.25 305 ARG A N 1
ATOM 2386 C CA . ARG A 1 305 ? -17.879 10.059 9.975 1.00 78.25 305 ARG A CA 1
ATOM 2387 C C . ARG A 1 305 ? -18.952 9.870 8.907 1.00 78.25 305 ARG A C 1
ATOM 2389 O O . ARG A 1 305 ? -18.696 9.293 7.852 1.00 78.25 305 ARG A O 1
ATOM 2396 N N . ARG A 1 306 ? -20.175 10.347 9.154 1.00 62.28 306 ARG A N 1
ATOM 2397 C CA . ARG A 1 306 ? -21.187 10.408 8.084 1.00 62.28 306 ARG A CA 1
ATOM 2398 C C . ARG A 1 306 ? -20.749 11.408 7.018 1.00 62.28 306 ARG A C 1
ATOM 2400 O O . ARG A 1 306 ? -20.462 12.560 7.331 1.00 62.28 306 ARG A O 1
ATOM 2407 N N . LYS A 1 307 ? -20.750 10.988 5.750 1.00 49.47 307 LYS A N 1
ATOM 2408 C CA . LYS A 1 307 ? -20.797 11.936 4.630 1.00 49.47 307 LYS A CA 1
ATOM 2409 C C . LYS A 1 307 ? -22.170 12.608 4.656 1.00 49.47 307 LYS A C 1
ATOM 2411 O O . LYS A 1 307 ? -23.168 11.925 4.431 1.00 49.47 307 LYS A O 1
ATOM 2416 N N . SER A 1 308 ? -22.209 13.899 4.989 1.00 36.53 308 SER A N 1
ATOM 2417 C CA . SER A 1 308 ? -23.311 14.779 4.584 1.00 36.53 308 SER A CA 1
ATOM 2418 C C . SER A 1 308 ? -23.254 15.004 3.082 1.00 36.53 308 SER A C 1
ATOM 2420 O O . SER A 1 308 ? -22.120 15.266 2.611 1.00 36.53 308 SER A O 1
#

Foldseek 3Di:
DLQLLLQLLVQLVVCVVVVPVVQLVVQLVVVVVVCVVDDPPCSVVSSVLSVVLSSLLSSLLSNLQSLLLVLLQVQQVQFPADRDPVLSVVLSVQSNVQSNVLSNQLSCCQPVPVDVDNLVSQLSSLLSNLQSNLCSCCPVGLDDNVLSNVLSNVLSNVLSVQLVVLVVPDPDPSVSSSVSSSVSSVSSVVSSCVSVVVPQQKWKFWPPPPVPTDIDRCRSCQVVQHKAFDFCASPGSNHDPDDWPLTHNGAWIWHHDPNWIWIAGCHFKDWPNHTDDHRDTDTDDAQTWIARGPPTRTIIGMHGDDDD

Radius of gyration: 24.94 Å; Cα contacts (8 Å, |Δi|>4): 544; chains: 1; bounding box: 56×37×78 Å

Solvent-accessible surface area (backbone atoms only — not comparable to full-atom values): 15370 Å² total; per-residue (Å²): 53,36,68,8,18,46,45,12,43,53,47,33,52,50,49,60,73,67,55,58,51,72,56,28,50,50,45,30,50,58,51,49,71,66,43,78,81,70,67,96,87,41,64,69,60,47,47,52,50,19,46,50,48,41,52,44,25,47,43,23,29,18,43,20,29,20,40,30,37,40,48,36,48,49,53,43,68,67,41,65,56,83,76,56,66,67,61,30,51,51,33,17,50,49,19,25,55,47,22,33,52,34,30,49,51,26,46,43,28,50,76,70,57,77,34,95,42,67,68,59,23,48,50,54,30,38,34,50,40,15,37,47,49,10,51,40,56,22,58,99,42,86,49,51,58,75,57,28,30,52,34,18,37,54,29,21,54,54,31,47,55,49,36,53,54,44,58,75,72,47,90,49,66,68,61,36,48,47,53,37,33,25,48,31,21,33,46,36,37,50,42,43,50,52,58,51,59,76,68,45,42,32,34,37,34,36,64,29,56,69,93,64,52,48,70,47,77,45,33,64,47,31,77,69,66,40,76,39,32,30,17,54,29,85,86,26,68,47,36,54,87,67,97,50,93,54,42,39,51,64,22,32,36,37,41,51,56,97,93,42,46,27,41,26,21,69,38,67,27,24,48,76,87,39,76,53,61,66,77,42,77,40,78,65,51,69,64,41,39,38,26,45,18,95,86,30,67,45,28,32,33,35,41,56,53,75,86,128